Protein AF-A0A844TC35-F1 (afdb_monomer)

Foldseek 3Di:
DDPPLDQDVPRDPVLVLVVVQQVVVCVVQVHRQADSVNCVPPVRDDDDPLVPLAQWDADPNDTDGHNVVSCVVVVVPVLLPDDLAAEEFECDCSQVCRNPPVLPVSLVSNLSNLCVNQNVPFPPPVPQDPVLVVVVVVLSVCSSVLRYHYAYGHPVQCTDDRSVVVVVVSVVSNVVSSVVSVVSSCCSRVPDDDDDDD

Organism: NCBI:txid1928661

Structure (mmCIF, N/CA/C/O backbone):
data_AF-A0A844TC35-F1
#
_entry.id   AF-A0A844TC35-F1
#
loop_
_atom_site.group_PDB
_atom_site.id
_atom_site.type_symbol
_atom_site.label_atom_id
_atom_site.label_alt_id
_atom_site.label_comp_id
_atom_site.label_asym_id
_atom_site.label_entity_id
_atom_site.label_seq_id
_atom_site.pdbx_PDB_ins_code
_atom_site.Cartn_x
_atom_site.Cartn_y
_atom_site.Cartn_z
_atom_site.occupancy
_atom_site.B_iso_or_equiv
_atom_site.auth_seq_id
_atom_site.auth_comp_id
_atom_site.auth_asym_id
_atom_site.auth_atom_id
_atom_site.pdbx_PDB_model_num
ATOM 1 N N . MET A 1 1 ? -9.927 12.361 -30.456 1.00 33.50 1 MET A N 1
ATOM 2 C CA . MET A 1 1 ? -9.498 11.452 -29.373 1.00 33.50 1 MET A CA 1
ATOM 3 C C . MET A 1 1 ? -8.272 12.105 -28.763 1.00 33.50 1 MET A C 1
ATOM 5 O O . MET A 1 1 ? -7.352 12.385 -29.516 1.00 33.50 1 MET A O 1
ATOM 9 N N . TRP A 1 2 ? -8.320 12.510 -27.494 1.00 33.91 2 TRP A N 1
ATOM 10 C CA . TRP A 1 2 ? -7.195 13.202 -26.859 1.00 33.91 2 TRP A CA 1
ATOM 11 C C . TRP A 1 2 ? -6.049 12.205 -26.700 1.00 33.91 2 TRP A C 1
ATOM 13 O O . TRP A 1 2 ? -6.213 11.196 -26.015 1.00 33.91 2 TRP A O 1
ATOM 23 N N . ASP A 1 3 ? -4.929 12.453 -27.373 1.00 37.56 3 ASP A N 1
ATOM 24 C CA . ASP A 1 3 ? -3.702 11.697 -27.157 1.00 37.56 3 ASP A CA 1
ATOM 25 C C . ASP A 1 3 ? -3.060 12.186 -25.853 1.00 37.56 3 ASP A C 1
ATOM 27 O O . ASP A 1 3 ? -2.231 13.090 -25.841 1.00 37.56 3 ASP A O 1
ATOM 31 N N . LEU A 1 4 ? -3.497 11.606 -24.734 1.00 44.72 4 LEU A N 1
ATOM 32 C CA . LEU A 1 4 ? -2.903 11.829 -23.412 1.00 44.72 4 LEU A CA 1
ATOM 33 C C . LEU A 1 4 ? -1.600 11.033 -23.221 1.00 44.72 4 LEU A C 1
ATOM 35 O O . LEU A 1 4 ? -1.088 10.963 -22.104 1.00 44.72 4 LEU A O 1
ATOM 39 N N . SER A 1 5 ? -1.106 10.388 -24.281 1.00 42.41 5 SER A N 1
ATOM 40 C CA . SER A 1 5 ? 0.107 9.575 -24.280 1.00 42.41 5 SER A CA 1
ATOM 41 C C . SER A 1 5 ? 1.284 10.252 -24.989 1.00 42.41 5 SER A C 1
ATOM 43 O O . SER A 1 5 ? 2.402 9.745 -24.922 1.00 42.41 5 SER A O 1
ATOM 45 N N . ALA A 1 6 ? 1.052 11.387 -25.654 1.00 42.50 6 ALA A N 1
ATOM 46 C CA . ALA A 1 6 ? 2.110 12.227 -26.188 1.00 42.50 6 ALA A CA 1
ATOM 47 C C . ALA A 1 6 ? 2.664 13.132 -25.082 1.00 42.50 6 ALA A C 1
ATOM 49 O O . ALA A 1 6 ? 1.944 13.960 -24.520 1.00 42.50 6 ALA A O 1
ATOM 50 N N . ASP A 1 7 ? 3.958 12.988 -24.803 1.00 46.66 7 ASP A N 1
ATOM 51 C CA . ASP A 1 7 ? 4.723 13.954 -24.024 1.00 46.66 7 ASP A CA 1
ATOM 52 C C . ASP A 1 7 ? 4.628 15.317 -24.737 1.00 46.66 7 ASP A C 1
ATOM 54 O O . ASP A 1 7 ? 5.265 15.552 -25.766 1.00 46.66 7 ASP A O 1
ATOM 58 N N . ALA A 1 8 ? 3.768 16.213 -24.245 1.00 43.59 8 ALA A N 1
ATOM 59 C CA . ALA A 1 8 ? 3.706 17.573 -24.764 1.00 43.59 8 ALA A CA 1
ATOM 60 C C . ALA A 1 8 ? 5.043 18.282 -24.470 1.00 43.59 8 ALA A C 1
ATOM 62 O O . ALA A 1 8 ? 5.604 18.082 -23.387 1.00 43.59 8 ALA A O 1
ATOM 63 N N . PRO A 1 9 ? 5.555 19.144 -25.368 1.00 40.22 9 PRO A N 1
ATOM 64 C CA . PRO A 1 9 ? 6.751 19.932 -25.089 1.00 40.22 9 PRO A CA 1
ATOM 65 C C . PRO A 1 9 ? 6.573 20.722 -23.782 1.00 40.22 9 PRO A C 1
ATOM 67 O O . PRO A 1 9 ? 5.674 21.555 -23.679 1.00 40.22 9 PRO A O 1
ATOM 70 N N . GLY A 1 10 ? 7.405 20.438 -22.776 1.00 45.03 10 GLY A N 1
ATOM 71 C CA . GLY A 1 10 ? 7.323 21.061 -21.446 1.00 45.03 10 GLY A CA 1
ATOM 72 C C . GLY A 1 10 ? 6.589 20.253 -20.363 1.00 45.03 10 GLY A C 1
ATOM 73 O O . GLY A 1 10 ? 6.503 20.730 -19.234 1.00 45.03 10 GLY A O 1
ATOM 74 N N . LEU A 1 11 ? 6.107 19.039 -20.658 1.00 40.44 11 LEU A N 1
ATOM 75 C CA . LEU A 1 11 ? 5.602 18.065 -19.675 1.00 40.44 11 LEU A CA 1
ATOM 76 C C . LEU A 1 11 ? 6.575 16.862 -19.550 1.00 40.44 11 LEU A C 1
ATOM 78 O O . LEU A 1 11 ? 7.414 16.664 -20.427 1.00 40.44 11 LEU A O 1
ATOM 82 N N . PRO A 1 12 ? 6.585 16.129 -18.417 1.00 44.06 12 PRO A N 1
ATOM 83 C CA . PRO A 1 12 ? 7.792 15.466 -17.915 1.00 44.06 12 PRO A CA 1
ATOM 84 C C . PRO A 1 12 ? 8.218 14.218 -18.696 1.00 44.06 12 PRO A C 1
ATOM 86 O O . PRO A 1 12 ? 7.390 13.469 -19.199 1.00 44.06 12 PRO A O 1
ATOM 89 N N . THR A 1 13 ? 9.528 13.949 -18.638 1.00 59.84 13 THR A N 1
ATOM 90 C CA . THR A 1 13 ? 10.343 12.823 -19.153 1.00 59.84 13 THR A CA 1
ATOM 91 C C . THR A 1 13 ? 9.938 11.411 -18.689 1.00 59.84 13 THR A C 1
ATOM 93 O O . THR A 1 13 ? 10.764 10.498 -18.635 1.00 59.84 13 THR A O 1
ATOM 96 N N . ARG A 1 14 ? 8.673 11.198 -18.320 1.00 68.56 14 ARG A N 1
ATOM 97 C CA . ARG A 1 14 ? 8.184 9.984 -17.657 1.00 68.56 14 ARG A CA 1
ATOM 98 C C . ARG A 1 14 ? 8.453 8.729 -18.486 1.00 68.56 14 ARG A C 1
ATOM 100 O O . ARG A 1 14 ? 8.903 7.735 -17.928 1.00 68.56 14 ARG A O 1
ATOM 107 N N . HIS A 1 15 ? 8.262 8.799 -19.802 1.00 72.94 15 HIS A N 1
ATOM 108 C CA . HIS A 1 15 ? 8.545 7.683 -20.701 1.00 72.94 15 HIS A CA 1
ATOM 109 C C . HIS A 1 15 ? 10.032 7.301 -20.720 1.00 72.94 15 HIS A C 1
ATOM 111 O O . HIS A 1 15 ? 10.382 6.131 -20.562 1.00 72.94 15 HIS A O 1
ATOM 117 N N . ALA A 1 16 ? 10.917 8.287 -20.890 1.00 79.25 16 ALA A N 1
ATOM 118 C CA . ALA A 1 16 ? 12.360 8.055 -20.889 1.00 79.25 16 ALA A CA 1
ATOM 119 C C . ALA A 1 16 ? 12.819 7.447 -19.553 1.00 79.25 16 ALA A C 1
ATOM 121 O O . ALA A 1 16 ? 13.579 6.481 -19.542 1.00 79.25 16 ALA A O 1
ATOM 122 N N . ASN A 1 17 ? 12.280 7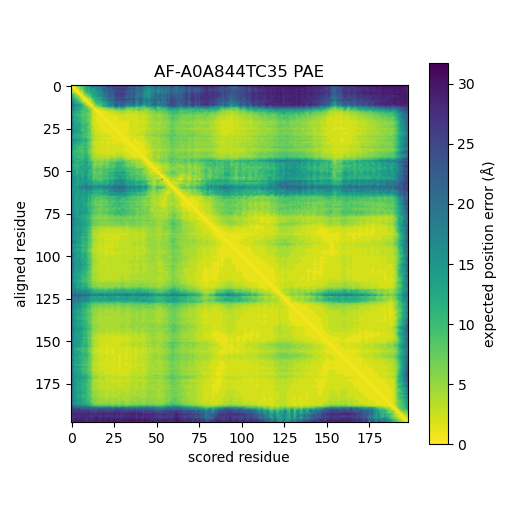.942 -18.434 1.00 81.94 17 ASN A N 1
ATOM 123 C CA . ASN A 1 17 ? 12.555 7.390 -17.108 1.00 81.94 17 ASN A CA 1
ATOM 124 C C . ASN A 1 17 ? 12.081 5.932 -16.988 1.00 81.94 17 ASN A C 1
ATOM 126 O O . ASN A 1 17 ? 12.793 5.098 -16.437 1.00 81.94 17 ASN A O 1
ATOM 130 N N . TRP A 1 18 ? 10.911 5.596 -17.537 1.00 87.75 18 TRP A N 1
ATOM 131 C CA . TRP A 1 18 ? 10.397 4.226 -17.534 1.00 87.75 18 TRP A CA 1
ATOM 132 C C . TRP A 1 18 ? 11.254 3.259 -18.360 1.00 87.75 18 TRP A C 1
ATOM 134 O O . TRP A 1 18 ? 11.508 2.142 -17.909 1.00 87.75 18 TRP A O 1
ATOM 144 N N . CYS A 1 19 ? 11.770 3.684 -19.514 1.00 89.00 19 CYS A N 1
ATOM 145 C CA . CYS A 1 19 ? 12.690 2.861 -20.306 1.00 89.00 19 CYS A CA 1
ATOM 146 C C . CYS A 1 19 ? 14.015 2.616 -19.565 1.00 89.00 19 CYS A C 1
ATOM 148 O O . CYS A 1 19 ? 14.517 1.492 -19.554 1.00 89.00 19 CYS A O 1
ATOM 150 N N . VAL A 1 20 ? 14.544 3.636 -18.877 1.00 89.94 20 VAL A N 1
ATOM 151 C CA . VAL A 1 20 ? 15.733 3.499 -18.016 1.00 89.94 20 VAL A CA 1
ATOM 152 C C . VAL A 1 20 ? 15.489 2.491 -16.887 1.00 89.94 20 VAL A C 1
ATOM 154 O O . VAL A 1 20 ? 16.332 1.630 -16.636 1.00 89.94 20 VAL A O 1
ATOM 157 N N . GLU A 1 21 ? 14.324 2.539 -16.241 1.00 91.12 21 GLU A N 1
ATOM 158 C CA . GLU A 1 21 ? 13.951 1.579 -15.196 1.00 91.12 21 GLU A CA 1
ATOM 159 C C . GLU A 1 21 ? 13.860 0.136 -15.721 1.00 91.12 21 GLU A C 1
ATOM 161 O O . GLU A 1 21 ? 14.366 -0.788 -15.081 1.00 91.12 21 GLU A O 1
ATOM 166 N N . LEU A 1 22 ? 13.268 -0.079 -16.900 1.00 93.62 22 LEU A N 1
ATOM 167 C CA . LEU A 1 22 ? 13.192 -1.406 -17.528 1.00 93.62 22 LEU A CA 1
ATOM 168 C C . LEU A 1 22 ? 14.567 -1.935 -17.955 1.00 93.62 22 LEU A C 1
ATOM 170 O O . LEU A 1 22 ? 14.842 -3.133 -17.819 1.00 93.62 22 LEU A O 1
ATOM 174 N N . ALA A 1 23 ? 15.454 -1.057 -18.426 1.00 93.69 23 ALA A N 1
ATOM 175 C CA . ALA A 1 23 ? 16.840 -1.412 -18.709 1.00 93.69 23 ALA A CA 1
ATOM 176 C C . ALA A 1 23 ? 17.576 -1.834 -17.427 1.00 93.69 23 ALA A C 1
ATOM 178 O O . ALA A 1 23 ? 18.283 -2.842 -17.430 1.00 93.69 23 ALA A O 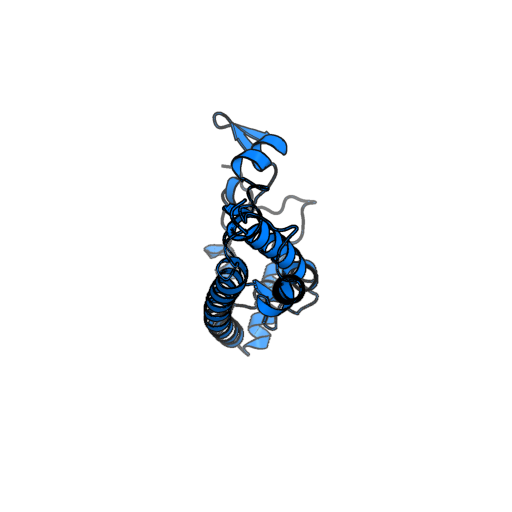1
ATOM 179 N N . ALA A 1 24 ? 17.344 -1.138 -16.309 1.00 93.75 24 ALA A N 1
ATOM 180 C CA . ALA A 1 24 ? 17.896 -1.517 -15.012 1.00 93.75 24 ALA A CA 1
ATOM 181 C C . ALA A 1 24 ? 17.372 -2.885 -14.536 1.00 93.75 24 ALA A C 1
ATOM 183 O O . ALA A 1 24 ? 18.155 -3.698 -14.048 1.00 93.75 24 ALA A O 1
ATOM 184 N N . GLN A 1 25 ? 16.083 -3.188 -14.738 1.00 94.81 25 GLN A N 1
ATOM 185 C CA . GLN A 1 25 ? 15.544 -4.529 -14.467 1.00 94.81 25 GLN A CA 1
ATOM 186 C C . GLN A 1 25 ? 16.157 -5.598 -15.378 1.00 94.81 25 GLN A C 1
ATOM 188 O O . GLN A 1 25 ? 16.402 -6.721 -14.942 1.00 94.81 25 GLN A O 1
ATOM 193 N N . SER A 1 26 ? 16.435 -5.266 -16.638 1.00 96.19 26 SER A N 1
ATOM 194 C CA . SER A 1 26 ? 17.088 -6.191 -17.569 1.00 96.19 26 SER A CA 1
ATOM 195 C C . SER A 1 26 ? 18.524 -6.508 -17.148 1.00 96.19 26 SER A C 1
ATOM 197 O O . SER A 1 26 ? 18.919 -7.673 -17.133 1.00 96.19 26 SER A O 1
ATOM 199 N N . ALA A 1 27 ? 19.275 -5.492 -16.716 1.00 95.19 27 ALA A N 1
ATOM 200 C CA . ALA A 1 27 ? 20.603 -5.677 -16.139 1.00 95.19 27 ALA A CA 1
ATOM 201 C C . ALA A 1 27 ? 20.553 -6.557 -14.879 1.00 95.19 27 ALA A C 1
ATOM 203 O O . ALA A 1 27 ? 21.321 -7.506 -14.765 1.00 95.19 27 ALA A O 1
ATOM 204 N N . ASP A 1 28 ? 19.589 -6.322 -13.982 1.00 94.25 28 ASP A N 1
ATOM 205 C CA . ASP A 1 28 ? 19.412 -7.139 -12.776 1.00 94.25 28 ASP A CA 1
ATOM 206 C C . ASP A 1 28 ? 19.064 -8.601 -13.066 1.00 94.25 28 ASP A C 1
ATOM 208 O O . ASP A 1 28 ? 19.217 -9.438 -12.181 1.00 94.25 28 ASP A O 1
ATOM 212 N N . ASN A 1 29 ? 18.551 -8.921 -14.254 1.00 96.25 29 ASN A N 1
ATOM 213 C CA . ASN A 1 29 ? 18.173 -10.278 -14.647 1.00 96.25 29 ASN A CA 1
ATOM 214 C C . ASN A 1 29 ? 19.150 -10.898 -15.661 1.00 96.25 29 ASN A C 1
ATOM 216 O O . ASN A 1 29 ? 18.883 -12.001 -16.135 1.00 96.25 29 ASN A O 1
ATOM 220 N N . ASP A 1 30 ? 20.251 -10.214 -15.994 1.00 96.62 30 ASP A N 1
ATOM 221 C CA . ASP A 1 30 ? 21.254 -10.647 -16.978 1.00 96.62 30 ASP A CA 1
ATOM 222 C C . ASP A 1 30 ? 20.660 -10.953 -18.375 1.00 96.62 30 ASP A C 1
ATOM 224 O O . ASP A 1 30 ? 21.225 -11.710 -19.166 1.00 96.62 30 ASP A O 1
ATOM 228 N N . ARG A 1 31 ? 19.489 -10.378 -18.687 1.00 96.69 31 ARG A N 1
ATOM 229 C CA . ARG A 1 31 ? 18.772 -10.543 -19.962 1.00 96.69 31 ARG A CA 1
ATOM 230 C C . ARG A 1 31 ? 17.741 -9.441 -20.163 1.00 96.69 31 ARG A C 1
ATOM 232 O O . ARG A 1 31 ? 17.210 -8.900 -19.199 1.00 96.69 31 ARG A O 1
ATOM 239 N N . VAL A 1 32 ? 17.370 -9.178 -21.415 1.00 97.19 32 VAL A N 1
ATOM 240 C CA . VAL A 1 32 ? 16.253 -8.272 -21.725 1.00 97.19 32 VAL A CA 1
ATOM 241 C C . VAL A 1 32 ? 14.952 -8.856 -21.169 1.00 97.19 32 VAL A C 1
ATOM 243 O O . VAL A 1 32 ? 14.574 -9.979 -21.511 1.00 97.19 32 VAL A O 1
ATOM 246 N N . VAL A 1 33 ? 14.284 -8.105 -20.289 1.00 96.19 33 VAL A N 1
ATOM 247 C CA . VAL A 1 33 ? 13.019 -8.531 -19.671 1.00 96.19 33 VAL A CA 1
ATOM 248 C C . VAL A 1 33 ? 11.817 -8.041 -20.475 1.00 96.19 33 VAL A C 1
ATOM 250 O O . VAL A 1 33 ? 10.978 -8.851 -20.856 1.00 96.19 33 VAL A O 1
ATOM 253 N N . ILE A 1 34 ? 11.754 -6.737 -20.760 1.00 95.56 34 ILE A N 1
ATOM 254 C CA . ILE A 1 34 ? 10.774 -6.126 -21.666 1.00 95.56 34 ILE A CA 1
ATOM 255 C C . ILE A 1 34 ? 11.558 -5.236 -22.638 1.00 95.56 34 ILE A C 1
ATOM 257 O O . ILE A 1 34 ? 12.155 -4.255 -22.190 1.00 95.56 34 ILE A O 1
ATOM 261 N N . PRO A 1 35 ? 11.602 -5.574 -23.938 1.00 94.69 35 PRO A N 1
ATOM 262 C CA . PRO A 1 35 ? 12.182 -4.705 -24.957 1.00 94.69 35 PRO A CA 1
ATOM 263 C C . PRO A 1 35 ? 11.463 -3.351 -25.032 1.00 94.69 35 PRO A C 1
ATOM 265 O O . PRO A 1 35 ? 10.255 -3.272 -24.811 1.00 94.69 35 PRO A O 1
ATOM 268 N N . GLU A 1 36 ? 12.187 -2.284 -25.371 1.00 91.50 36 GLU A N 1
ATOM 269 C CA . GLU A 1 36 ? 11.615 -0.932 -25.439 1.00 91.50 36 GLU A CA 1
ATOM 270 C C . GLU A 1 36 ? 10.489 -0.820 -26.478 1.00 91.50 36 GLU A C 1
ATOM 272 O O . GLU A 1 36 ? 9.449 -0.229 -26.196 1.00 91.50 36 GLU A O 1
ATOM 277 N N . ASP A 1 37 ? 10.649 -1.430 -27.653 1.00 92.38 37 ASP A N 1
ATOM 278 C CA . ASP A 1 37 ? 9.629 -1.432 -28.705 1.00 92.38 37 ASP A CA 1
ATOM 279 C C . ASP A 1 37 ? 8.339 -2.135 -28.250 1.00 92.38 37 ASP A C 1
ATOM 281 O O . ASP A 1 37 ? 7.233 -1.665 -28.527 1.00 92.38 37 ASP A O 1
ATOM 285 N N . VAL A 1 38 ? 8.473 -3.226 -27.489 1.00 93.38 38 VAL A N 1
ATOM 286 C CA . VAL A 1 38 ? 7.347 -3.937 -26.868 1.00 93.38 38 VAL A CA 1
ATOM 287 C C . VAL A 1 38 ? 6.682 -3.063 -25.808 1.00 93.38 38 VAL A C 1
ATOM 289 O O . VAL A 1 38 ? 5.457 -2.955 -25.787 1.00 93.38 38 VAL A O 1
ATOM 292 N N . TYR A 1 39 ? 7.465 -2.398 -24.956 1.00 90.62 39 TYR A N 1
ATOM 293 C CA . TYR A 1 39 ? 6.934 -1.480 -23.951 1.00 90.62 39 TYR A CA 1
ATOM 294 C C . TYR A 1 39 ? 6.100 -0.358 -24.587 1.00 90.62 39 TYR A C 1
ATOM 296 O O . TYR A 1 39 ? 4.950 -0.130 -24.206 1.00 90.62 39 TYR A O 1
ATOM 304 N N . GLN A 1 40 ? 6.654 0.294 -25.608 1.00 87.19 40 GLN A N 1
ATOM 305 C CA . GLN A 1 40 ? 5.998 1.389 -26.318 1.00 87.19 40 GLN A CA 1
ATOM 306 C C . GLN A 1 40 ? 4.706 0.957 -27.010 1.00 87.19 40 GLN A C 1
ATOM 308 O O . GLN A 1 40 ? 3.731 1.708 -27.004 1.00 87.19 40 GLN A O 1
ATOM 313 N N . ARG A 1 41 ? 4.695 -0.236 -27.611 1.00 88.50 41 ARG A N 1
ATOM 314 C CA . ARG A 1 41 ? 3.538 -0.748 -28.346 1.00 88.50 41 ARG A CA 1
ATOM 315 C C . ARG A 1 41 ? 2.426 -1.241 -27.420 1.00 88.50 41 ARG A C 1
ATOM 317 O O . ARG A 1 41 ? 1.263 -0.947 -27.679 1.00 88.50 41 ARG A O 1
ATOM 324 N N . ASP A 1 42 ? 2.780 -1.976 -26.365 1.00 89.00 42 ASP A N 1
ATOM 325 C CA . ASP A 1 42 ? 1.813 -2.800 -25.625 1.00 89.00 42 ASP A CA 1
ATOM 326 C C . ASP A 1 42 ? 1.452 -2.231 -24.240 1.00 89.00 42 ASP A C 1
ATOM 328 O O . ASP A 1 42 ? 0.380 -2.526 -23.715 1.00 89.00 42 ASP A O 1
ATOM 332 N N . TYR A 1 43 ? 2.312 -1.399 -23.639 1.00 84.31 43 TYR A N 1
ATOM 333 C CA . TYR A 1 43 ? 2.117 -0.878 -22.275 1.00 84.31 43 TYR A CA 1
ATOM 334 C C . TYR A 1 43 ? 1.741 0.604 -22.240 1.00 84.31 43 TYR A C 1
ATOM 336 O O . TYR A 1 43 ? 1.252 1.105 -21.223 1.00 84.31 43 TYR A O 1
ATOM 344 N N . ARG A 1 44 ? 1.922 1.319 -23.354 1.00 80.12 44 ARG A N 1
ATOM 345 C CA . ARG A 1 44 ? 1.459 2.696 -23.499 1.00 80.12 44 ARG A CA 1
ATOM 346 C C . ARG A 1 44 ? -0.041 2.697 -23.767 1.00 80.12 44 ARG A C 1
ATOM 348 O O . ARG A 1 44 ? -0.496 2.527 -24.893 1.00 80.12 44 ARG A O 1
ATOM 355 N N . VAL A 1 45 ? -0.816 2.923 -22.713 1.00 74.69 45 VAL A N 1
ATOM 356 C CA . VAL A 1 45 ? -2.277 2.983 -22.801 1.00 74.69 45 VAL A CA 1
ATOM 357 C C . VAL A 1 45 ? -2.825 4.253 -22.169 1.00 74.69 45 VAL A C 1
ATOM 359 O O . VAL A 1 45 ? -2.268 4.803 -21.216 1.00 74.69 45 VAL A O 1
ATOM 362 N N . ASN A 1 46 ? -3.965 4.709 -22.684 1.00 77.00 46 ASN A N 1
ATOM 363 C CA . ASN A 1 46 ? -4.745 5.745 -22.024 1.00 77.00 46 ASN A CA 1
ATOM 364 C C . ASN A 1 46 ? -5.275 5.187 -20.698 1.00 77.00 46 ASN A C 1
ATOM 366 O O . ASN A 1 46 ? -6.066 4.245 -20.688 1.00 77.00 46 ASN A O 1
ATOM 370 N N . THR A 1 47 ? -4.851 5.759 -19.573 1.00 71.44 47 THR A N 1
ATOM 371 C CA . THR A 1 47 ? -5.411 5.396 -18.267 1.00 71.44 47 THR A CA 1
ATOM 372 C C . THR A 1 47 ? -6.772 6.074 -18.092 1.00 71.44 47 THR A C 1
ATOM 374 O O . THR A 1 47 ? -6.867 7.282 -18.331 1.00 71.44 47 THR A O 1
ATOM 377 N N . PRO A 1 48 ? -7.809 5.352 -17.640 1.00 75.38 48 PRO A N 1
ATOM 378 C CA . PRO A 1 48 ? -9.082 5.957 -17.266 1.00 75.38 48 PRO A CA 1
ATOM 379 C C . PRO A 1 48 ? -8.908 7.092 -16.249 1.00 75.38 48 PRO A C 1
ATOM 381 O O . PRO A 1 48 ? -8.153 6.955 -15.286 1.00 75.38 48 PRO A O 1
ATOM 384 N N . LEU A 1 49 ? -9.633 8.196 -16.458 1.00 71.62 49 LEU A N 1
ATOM 385 C CA . LEU A 1 49 ? -9.537 9.425 -15.659 1.00 71.62 49 LEU A CA 1
ATOM 386 C C . LEU A 1 49 ? -9.704 9.157 -14.155 1.00 71.62 49 LEU A C 1
ATOM 388 O O . LEU A 1 49 ? -8.878 9.571 -13.347 1.00 71.62 49 LEU A O 1
ATOM 392 N N . LEU A 1 50 ? -10.735 8.380 -13.813 1.00 72.00 50 LEU A N 1
ATOM 393 C CA . LEU A 1 50 ? -11.138 8.105 -12.434 1.00 72.00 50 LEU A CA 1
ATOM 394 C C . LEU A 1 50 ? -10.227 7.098 -11.713 1.00 72.00 50 LEU A C 1
ATOM 396 O O . LEU A 1 50 ? -10.325 6.950 -10.503 1.00 72.00 50 LEU A O 1
ATOM 400 N N . LEU A 1 51 ? -9.308 6.425 -12.417 1.00 72.44 51 LEU A N 1
ATOM 401 C CA . LEU A 1 51 ? -8.347 5.508 -11.787 1.00 72.44 51 LEU A CA 1
ATOM 402 C C . LEU A 1 51 ? -7.088 6.210 -11.266 1.00 72.44 51 LEU A C 1
ATOM 404 O O . LEU A 1 51 ? -6.254 5.568 -10.635 1.00 72.44 51 LEU A O 1
ATOM 408 N N . ARG A 1 52 ? -6.911 7.505 -11.554 1.00 69.31 52 ARG A N 1
ATOM 409 C CA . ARG A 1 52 ? -5.690 8.235 -11.186 1.00 69.31 52 ARG A CA 1
ATOM 410 C C . ARG A 1 52 ? -5.785 8.973 -9.848 1.00 69.31 52 ARG A C 1
ATOM 412 O O . ARG A 1 52 ? -4.757 9.422 -9.360 1.00 69.31 52 ARG A O 1
ATOM 419 N N . GLY A 1 53 ? -6.985 9.119 -9.278 1.00 69.00 53 GLY A N 1
ATOM 420 C CA . GLY A 1 53 ? -7.196 9.957 -8.087 1.00 69.00 53 GLY A CA 1
ATOM 421 C C . GLY A 1 53 ? -6.907 11.446 -8.328 1.00 69.00 53 GLY A C 1
ATOM 422 O O . GLY A 1 53 ? -6.637 12.192 -7.393 1.00 69.00 53 GLY A O 1
ATOM 423 N N . GLU A 1 54 ? -6.909 11.867 -9.593 1.00 78.25 54 GLU A N 1
ATOM 424 C CA . GLU A 1 54 ? -6.655 13.245 -10.015 1.00 78.25 54 GLU A CA 1
ATOM 425 C C . GLU A 1 54 ? -7.919 14.088 -9.825 1.00 78.25 54 GLU A C 1
ATOM 427 O O . GLU A 1 54 ? -9.022 13.550 -9.918 1.00 78.25 54 GLU A O 1
ATOM 432 N N . PRO A 1 55 ? -7.818 15.421 -9.675 1.00 78.12 55 PRO A N 1
ATOM 433 C CA . PRO A 1 55 ? -8.984 16.283 -9.467 1.00 78.12 55 PRO A CA 1
ATOM 434 C C . PRO A 1 55 ? -9.890 16.396 -10.709 1.00 78.12 55 PRO A C 1
ATOM 436 O O . PRO A 1 55 ? -10.787 17.235 -10.740 1.00 78.12 55 PRO A O 1
ATOM 439 N N . GLN A 1 56 ? -9.633 15.603 -11.752 1.00 80.12 56 GLN A N 1
ATOM 440 C CA . GLN A 1 56 ? -10.367 15.589 -13.008 1.00 80.12 56 GLN A CA 1
ATOM 441 C C . GLN A 1 56 ? -11.553 14.626 -12.896 1.00 80.12 56 GLN A C 1
ATOM 443 O O . GLN A 1 56 ? -11.386 13.428 -12.689 1.00 80.12 56 GLN A O 1
ATOM 448 N N . TYR A 1 57 ? -12.747 15.162 -13.100 1.00 72.31 57 TYR A N 1
ATOM 449 C CA . TYR A 1 57 ? -14.029 14.489 -12.940 1.00 72.31 57 TYR A CA 1
ATOM 450 C C . TYR A 1 57 ? -14.840 14.576 -14.239 1.00 72.31 57 TYR A C 1
ATOM 452 O O . TYR A 1 57 ? -14.696 15.537 -14.994 1.00 72.31 57 TYR A O 1
ATOM 460 N N . LEU A 1 58 ? -15.713 13.607 -14.523 1.00 74.94 58 LEU A N 1
ATOM 461 C CA . LEU A 1 58 ? -16.580 13.631 -15.710 1.00 74.94 58 LEU A CA 1
ATOM 462 C C . LEU A 1 58 ? -18.005 14.063 -15.350 1.00 74.94 58 LEU A C 1
ATOM 464 O O . LEU A 1 58 ? -18.783 13.281 -14.815 1.00 74.94 58 LEU A O 1
ATOM 468 N N . ARG A 1 59 ? -18.398 15.278 -15.747 1.00 76.25 59 ARG A N 1
ATOM 469 C CA . ARG A 1 59 ? -19.784 15.760 -15.644 1.00 76.25 59 ARG A CA 1
ATOM 470 C C . ARG A 1 59 ? -20.396 15.895 -17.030 1.00 76.25 59 ARG A C 1
ATOM 472 O O . ARG A 1 59 ? -19.911 16.664 -17.853 1.00 76.25 59 ARG A O 1
ATOM 479 N N . SER A 1 60 ? -21.477 15.162 -17.296 1.00 77.62 60 SER A N 1
ATOM 480 C CA . SER A 1 60 ? -22.243 15.273 -18.550 1.00 77.62 60 SER A CA 1
ATOM 481 C C . SER A 1 60 ? -21.369 15.223 -19.816 1.00 77.62 60 SER A C 1
ATOM 483 O O . SER A 1 60 ? -21.574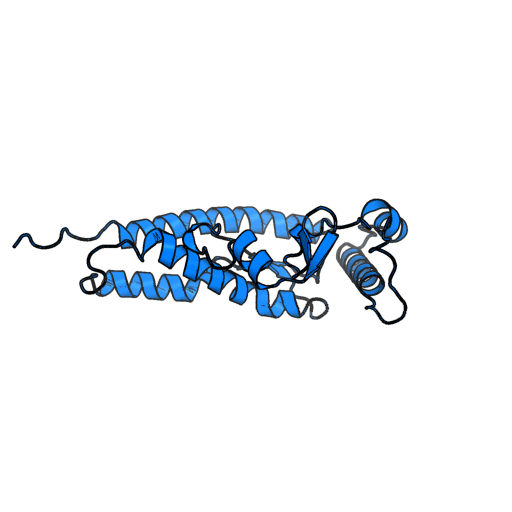 15.997 -20.747 1.00 77.62 60 SER A O 1
ATOM 485 N N . ARG A 1 61 ? -20.396 14.296 -19.849 1.00 75.81 61 ARG A N 1
ATOM 486 C CA . ARG A 1 61 ? -19.396 14.096 -20.926 1.00 75.81 61 ARG A CA 1
ATOM 487 C C . ARG A 1 61 ? -18.312 15.175 -21.056 1.00 75.81 61 ARG A C 1
ATOM 489 O O . ARG A 1 61 ? -17.495 15.082 -21.969 1.00 75.81 61 ARG A O 1
ATOM 496 N N . SER A 1 62 ? -18.254 16.129 -20.136 1.00 76.56 62 SER A N 1
ATOM 497 C CA . SER A 1 62 ? -17.181 17.118 -20.047 1.00 76.56 62 SER A CA 1
ATOM 498 C C . SER A 1 62 ? -16.290 16.824 -18.847 1.00 76.56 62 SER A C 1
ATOM 500 O O . SER A 1 62 ? -16.783 16.550 -17.753 1.00 76.56 62 SER A O 1
ATOM 502 N N . ALA A 1 63 ? -14.974 16.889 -19.048 1.00 76.81 63 ALA A N 1
ATOM 503 C CA . ALA A 1 63 ? -14.030 16.857 -17.941 1.00 76.81 63 ALA A CA 1
ATOM 504 C C . ALA A 1 63 ? -14.075 18.204 -17.204 1.00 76.81 63 ALA A C 1
ATOM 506 O O . ALA A 1 63 ? -13.936 19.259 -17.823 1.00 76.81 63 ALA A O 1
ATOM 507 N N . VAL A 1 64 ? -14.283 18.162 -15.894 1.00 80.94 64 VAL A N 1
ATOM 508 C CA . VAL A 1 64 ? -14.254 19.313 -14.987 1.00 80.94 64 VAL A CA 1
ATOM 509 C C . VAL A 1 64 ? -13.210 19.063 -13.903 1.00 80.94 64 VAL A C 1
ATOM 511 O O . VAL A 1 64 ? -12.894 17.915 -13.606 1.00 80.94 64 VAL A O 1
ATOM 514 N N . VAL A 1 65 ? -12.651 20.124 -13.324 1.00 83.44 65 VAL A N 1
ATOM 515 C CA . VAL A 1 65 ? -11.687 20.011 -12.221 1.00 83.44 65 VAL A CA 1
ATOM 516 C C . VAL A 1 65 ? -12.403 20.364 -10.923 1.00 83.44 65 VAL A C 1
ATOM 518 O O . VAL A 1 65 ? -12.853 21.496 -10.766 1.00 83.44 65 VAL A O 1
ATOM 521 N N . SER A 1 66 ? -12.535 19.402 -10.012 1.00 84.62 66 SER A N 1
ATOM 522 C CA . SER A 1 66 ? -13.191 19.595 -8.717 1.00 84.62 66 SER A CA 1
ATOM 523 C C . SER A 1 66 ? -12.609 18.644 -7.676 1.00 84.62 66 SER A C 1
ATOM 525 O O . SER A 1 66 ? -12.889 17.449 -7.680 1.00 84.62 66 SER A O 1
ATOM 527 N N . VAL A 1 67 ? -11.796 19.183 -6.764 1.00 83.88 67 VAL A N 1
ATOM 528 C CA . VAL A 1 67 ? -11.200 18.400 -5.667 1.00 83.88 67 VAL A CA 1
ATOM 529 C C . VAL A 1 67 ? -12.282 17.869 -4.728 1.00 83.88 67 VAL A C 1
ATOM 531 O O . VAL A 1 67 ? -12.205 16.718 -4.318 1.00 83.88 67 VAL A O 1
ATOM 534 N N . ALA A 1 68 ? -13.293 18.684 -4.415 1.00 86.12 68 ALA A N 1
ATOM 535 C CA . ALA A 1 68 ? -14.390 18.295 -3.531 1.00 86.12 68 ALA A CA 1
ATOM 536 C C . ALA A 1 68 ? -15.169 17.097 -4.090 1.00 86.12 68 ALA A C 1
ATOM 538 O O . ALA A 1 68 ? -15.313 16.096 -3.402 1.00 86.12 68 ALA A O 1
ATOM 539 N N . GLU A 1 69 ? -15.583 17.151 -5.360 1.00 84.56 69 GLU A N 1
ATOM 540 C CA . GLU A 1 69 ? -16.354 16.055 -5.967 1.00 84.56 69 GLU A CA 1
ATOM 541 C C . GLU A 1 69 ? -15.545 14.763 -6.070 1.00 84.56 69 GLU A C 1
ATOM 543 O O . GLU A 1 69 ? -16.067 13.694 -5.779 1.00 84.56 69 GLU A O 1
ATOM 548 N N . VAL A 1 70 ? -14.263 14.856 -6.431 1.00 83.12 70 VAL A N 1
ATOM 549 C CA . VAL A 1 70 ? -13.379 13.683 -6.472 1.00 83.12 70 VAL A CA 1
ATOM 550 C C . VAL A 1 70 ? -13.156 13.111 -5.071 1.00 83.12 70 VAL A C 1
ATOM 552 O O . VAL A 1 70 ? -13.140 11.899 -4.901 1.00 83.12 70 VAL A O 1
ATOM 555 N N . THR A 1 71 ? -13.012 13.965 -4.057 1.00 84.88 71 THR A N 1
ATOM 556 C CA . THR A 1 71 ? -12.828 13.527 -2.664 1.00 84.88 71 THR A CA 1
ATOM 557 C C . THR A 1 71 ? -14.058 12.785 -2.146 1.00 84.88 71 THR A C 1
ATOM 559 O O . THR A 1 71 ? -13.910 11.736 -1.518 1.00 84.88 71 THR A O 1
ATOM 562 N N . ASP A 1 72 ? -15.250 13.307 -2.442 1.00 84.81 72 ASP A N 1
ATOM 563 C CA . ASP A 1 72 ? -16.518 12.690 -2.055 1.00 84.81 72 ASP A CA 1
ATOM 564 C C . ASP A 1 72 ? -16.761 11.380 -2.822 1.00 84.81 72 ASP A C 1
ATOM 566 O O . ASP A 1 72 ? -17.112 10.372 -2.213 1.00 84.81 72 ASP A O 1
ATOM 570 N N . GLU A 1 73 ? -16.534 11.354 -4.143 1.00 82.75 73 GLU A N 1
ATOM 571 C CA . GLU A 1 73 ? -16.758 10.162 -4.976 1.00 82.75 73 GLU A CA 1
ATOM 572 C C . GLU A 1 73 ? -15.790 9.020 -4.648 1.00 82.75 73 GLU A C 1
ATOM 574 O O . GLU A 1 73 ? -16.199 7.860 -4.599 1.00 82.75 73 GLU A O 1
ATOM 579 N N . LEU A 1 74 ? -14.514 9.330 -4.409 1.00 82.06 74 LEU A N 1
ATOM 580 C CA . LEU A 1 74 ? -13.514 8.320 -4.055 1.00 82.06 74 LEU A CA 1
ATOM 581 C C . LEU A 1 74 ? -13.648 7.835 -2.608 1.00 82.06 74 LEU A C 1
ATOM 583 O O . LEU A 1 74 ? -12.969 6.882 -2.231 1.00 82.06 74 LEU A O 1
ATOM 587 N N . GLY A 1 75 ? -14.486 8.490 -1.796 1.00 85.31 75 GLY A N 1
ATOM 588 C CA . GLY A 1 75 ? -14.612 8.180 -0.379 1.00 85.31 75 GLY A CA 1
ATOM 589 C C . GLY A 1 75 ? -13.286 8.345 0.359 1.00 85.31 75 GLY A C 1
ATOM 590 O O . GLY A 1 75 ? -12.997 7.563 1.256 1.00 85.31 75 GLY A O 1
ATOM 591 N N . THR A 1 76 ? -12.471 9.346 -0.002 1.00 84.31 76 THR A N 1
ATOM 592 C CA . THR A 1 76 ? -11.078 9.517 0.467 1.00 84.31 76 THR A CA 1
ATOM 593 C C . THR A 1 76 ? -10.921 9.450 1.992 1.00 84.31 76 THR A C 1
ATOM 595 O O . THR A 1 76 ? -9.868 9.054 2.490 1.00 84.31 76 THR A O 1
ATOM 598 N N . PHE A 1 77 ? -11.960 9.831 2.742 1.00 88.06 77 PHE A N 1
ATOM 599 C CA . PHE A 1 77 ? -11.972 9.839 4.208 1.00 88.06 77 PHE A CA 1
ATOM 600 C C . PHE A 1 77 ? -12.854 8.752 4.843 1.00 88.06 77 PHE A C 1
ATOM 602 O O . PHE A 1 77 ? -12.957 8.698 6.066 1.00 88.06 77 PHE A O 1
ATOM 609 N N . ASP A 1 78 ? -13.473 7.871 4.056 1.00 91.00 78 ASP A N 1
ATOM 610 C CA . ASP A 1 78 ? -14.246 6.731 4.563 1.00 91.00 78 ASP A CA 1
ATOM 611 C C . ASP A 1 78 ? -13.313 5.581 4.977 1.00 91.00 78 ASP A C 1
ATOM 613 O O . ASP A 1 78 ? -13.271 4.503 4.383 1.00 91.00 78 ASP A O 1
ATOM 617 N N . PHE A 1 79 ? -12.475 5.823 5.986 1.00 93.25 79 PHE A N 1
ATOM 618 C CA . PHE A 1 79 ? -11.412 4.895 6.382 1.00 93.25 79 PHE A CA 1
ATOM 619 C C . PHE A 1 79 ? -11.934 3.519 6.816 1.00 93.25 79 PHE A C 1
ATOM 621 O O . PHE A 1 79 ? -11.246 2.513 6.633 1.00 93.25 79 PHE A O 1
ATOM 628 N N . GLY A 1 80 ? -13.162 3.447 7.336 1.00 90.75 80 GLY A N 1
ATOM 629 C CA . GLY A 1 80 ? -13.793 2.186 7.722 1.00 90.75 80 GLY A CA 1
ATOM 630 C C . GLY A 1 80 ? -14.064 1.243 6.543 1.00 90.75 80 GLY A C 1
ATOM 631 O O . GLY A 1 80 ? -14.009 0.024 6.731 1.00 90.75 80 GLY A O 1
ATOM 632 N N . SER A 1 81 ? -14.313 1.775 5.338 1.00 89.69 81 SER A N 1
ATOM 633 C CA . SER A 1 81 ? -14.546 0.975 4.125 1.00 89.69 81 SER A CA 1
ATOM 634 C C . SER A 1 81 ? -13.274 0.661 3.332 1.00 89.69 81 SER A C 1
ATOM 636 O O . SER A 1 81 ? -13.274 -0.275 2.526 1.00 89.69 81 SER A O 1
ATOM 638 N N . HIS A 1 82 ? -12.172 1.375 3.587 1.00 89.62 82 HIS A N 1
ATOM 639 C CA . HIS A 1 82 ? -10.884 1.074 2.965 1.00 89.62 82 HIS A CA 1
ATOM 640 C C . HIS A 1 82 ? -10.413 -0.339 3.341 1.00 89.62 82 HIS A C 1
ATOM 642 O O . HIS A 1 82 ? -10.548 -0.745 4.493 1.00 89.62 82 HIS A O 1
ATOM 648 N N . PRO A 1 83 ? -9.826 -1.113 2.416 1.00 91.75 83 PRO A N 1
ATOM 649 C CA . PRO A 1 83 ? -9.270 -2.412 2.757 1.00 91.75 83 PRO A CA 1
ATOM 650 C C . PRO A 1 83 ? -7.972 -2.260 3.557 1.00 91.75 83 PRO A C 1
ATOM 652 O O . PRO A 1 83 ? -7.115 -1.431 3.236 1.00 91.75 83 PRO A O 1
ATOM 655 N N . LEU A 1 84 ? -7.772 -3.139 4.544 1.00 94.94 84 LEU A N 1
ATOM 656 C CA . LEU A 1 84 ? -6.452 -3.327 5.142 1.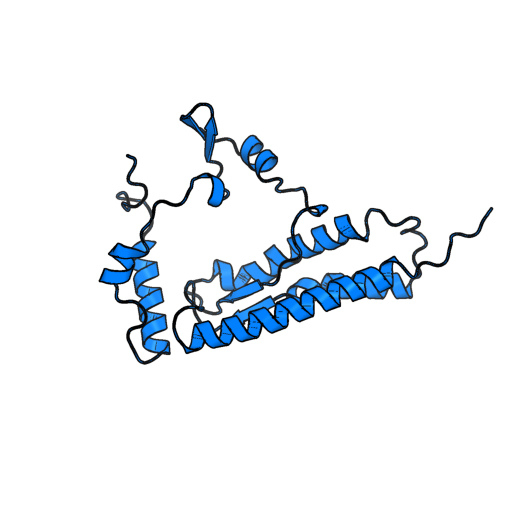00 94.94 84 LEU A CA 1
ATOM 657 C C . LEU A 1 84 ? -5.464 -3.729 4.038 1.00 94.94 84 LEU A C 1
ATOM 659 O O . LEU A 1 84 ? -5.693 -4.708 3.327 1.00 94.94 84 LEU A O 1
ATOM 663 N N . THR A 1 85 ? -4.379 -2.974 3.892 1.00 96.50 85 THR A N 1
ATOM 664 C CA . THR A 1 85 ? -3.507 -3.058 2.718 1.00 96.50 85 THR A CA 1
ATOM 665 C C . THR A 1 85 ? -2.071 -3.390 3.108 1.00 96.50 85 THR A C 1
ATOM 667 O O . THR A 1 85 ? -1.436 -2.678 3.885 1.00 96.50 85 THR A O 1
ATOM 670 N N . GLY A 1 86 ? -1.540 -4.474 2.541 1.00 97.56 86 GLY A N 1
ATOM 671 C CA . GLY A 1 86 ? -0.113 -4.785 2.568 1.00 97.56 86 GLY A CA 1
ATOM 672 C C . GLY A 1 86 ? 0.640 -4.067 1.447 1.00 97.56 86 GLY A C 1
ATOM 673 O O . GLY A 1 86 ? 0.141 -3.950 0.330 1.00 97.56 86 GLY A O 1
ATOM 674 N N . VAL A 1 87 ? 1.863 -3.624 1.730 1.00 97.50 87 VAL A N 1
ATOM 675 C CA . VAL A 1 87 ? 2.698 -2.843 0.812 1.00 97.50 87 VAL A CA 1
ATOM 676 C C . VAL A 1 87 ? 3.947 -3.616 0.433 1.00 97.50 87 VAL A C 1
ATOM 678 O O . VAL A 1 87 ? 4.645 -4.159 1.291 1.00 97.50 87 VAL A O 1
ATOM 681 N N . ILE A 1 88 ? 4.276 -3.607 -0.856 1.00 98.44 88 ILE A N 1
ATOM 682 C CA . ILE A 1 88 ? 5.591 -4.005 -1.356 1.00 98.44 88 ILE A CA 1
ATOM 683 C C . ILE A 1 88 ? 6.202 -2.775 -2.020 1.00 98.44 88 ILE A C 1
ATOM 685 O O . ILE A 1 88 ? 5.702 -2.329 -3.048 1.00 98.44 88 ILE A O 1
ATOM 689 N N . ALA A 1 89 ? 7.248 -2.219 -1.414 1.00 97.75 89 ALA A N 1
ATOM 690 C CA . ALA A 1 89 ? 7.880 -0.983 -1.864 1.00 97.75 89 ALA A CA 1
ATOM 691 C C . ALA A 1 89 ? 9.219 -1.244 -2.587 1.00 97.75 89 ALA A C 1
ATOM 693 O O . ALA A 1 89 ? 9.926 -2.206 -2.251 1.00 97.75 89 ALA A O 1
ATOM 694 N N . PRO A 1 90 ? 9.600 -0.384 -3.549 1.00 97.56 90 PRO A N 1
ATOM 695 C CA . PRO A 1 90 ? 10.934 -0.396 -4.140 1.00 97.56 90 PRO A CA 1
ATOM 696 C C . PRO A 1 90 ? 11.999 0.057 -3.134 1.00 97.56 90 PRO A C 1
ATOM 698 O O . PRO A 1 90 ? 11.696 0.595 -2.070 1.00 97.56 90 PRO A O 1
ATOM 701 N N . THR A 1 91 ? 13.272 -0.121 -3.491 1.00 97.00 91 THR A N 1
ATOM 702 C CA . THR A 1 91 ? 14.408 0.356 -2.679 1.00 97.00 91 THR A CA 1
ATOM 703 C C . THR A 1 91 ? 15.323 1.336 -3.406 1.00 97.00 91 THR A C 1
ATOM 705 O O . THR A 1 91 ? 16.173 1.955 -2.764 1.00 97.00 91 THR A O 1
ATOM 708 N N . ARG A 1 92 ? 15.207 1.479 -4.733 1.00 95.06 92 ARG A N 1
ATOM 709 C CA . ARG A 1 92 ? 16.122 2.328 -5.504 1.00 95.06 92 ARG A CA 1
ATOM 710 C C . ARG A 1 92 ? 15.754 3.812 -5.405 1.00 95.06 92 ARG A C 1
ATOM 712 O O . ARG A 1 92 ? 14.575 4.151 -5.488 1.00 95.06 92 ARG A O 1
ATOM 719 N N . PRO A 1 93 ? 16.754 4.714 -5.357 1.00 93.88 93 PRO A N 1
ATOM 720 C CA . PRO A 1 93 ? 16.526 6.162 -5.372 1.00 93.88 93 PRO A CA 1
ATOM 721 C C . PRO A 1 93 ? 15.812 6.682 -6.623 1.00 93.88 93 PRO A C 1
ATOM 723 O O . PRO A 1 93 ? 15.212 7.751 -6.587 1.00 93.88 93 PRO A O 1
ATOM 726 N N . SER A 1 94 ? 15.872 5.948 -7.733 1.00 89.50 94 SER A N 1
ATOM 727 C CA . SER A 1 94 ? 15.165 6.311 -8.959 1.00 89.50 94 SER A CA 1
ATOM 728 C C . SER A 1 94 ? 13.641 6.271 -8.808 1.00 89.50 94 SER A C 1
ATOM 730 O O . SER A 1 94 ? 12.938 6.935 -9.565 1.00 89.50 94 SER A O 1
ATOM 732 N N . ASP A 1 95 ? 13.144 5.588 -7.771 1.00 91.44 95 ASP A N 1
ATOM 733 C CA . ASP A 1 95 ? 11.769 5.690 -7.296 1.00 91.44 95 ASP A CA 1
ATOM 734 C C . ASP A 1 95 ? 11.706 6.141 -5.823 1.00 91.44 95 ASP A C 1
ATOM 736 O O . ASP A 1 95 ? 11.079 5.519 -4.962 1.00 91.44 95 ASP A O 1
ATOM 740 N N . ALA A 1 96 ? 12.409 7.238 -5.515 1.00 93.25 96 ALA A N 1
ATOM 741 C CA . ALA A 1 96 ? 12.559 7.749 -4.152 1.00 93.25 96 ALA A CA 1
ATOM 742 C C . ALA A 1 96 ? 11.226 8.016 -3.447 1.00 93.25 96 ALA A C 1
ATOM 744 O O . ALA A 1 96 ? 11.129 7.800 -2.242 1.00 93.25 96 ALA A O 1
ATOM 745 N N . ARG A 1 97 ? 10.197 8.479 -4.172 1.00 94.12 97 ARG A N 1
ATOM 746 C CA . ARG A 1 97 ? 8.888 8.742 -3.566 1.00 94.12 97 ARG A CA 1
ATOM 747 C C . ARG A 1 97 ? 8.339 7.456 -2.957 1.00 94.12 97 ARG A C 1
ATOM 749 O O . ARG A 1 97 ? 8.123 7.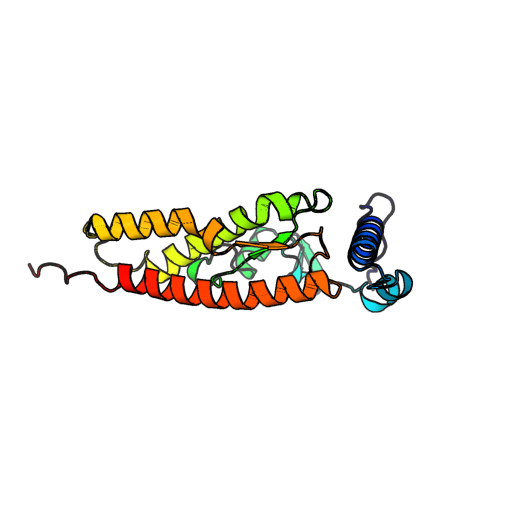407 -1.753 1.00 94.12 97 ARG A O 1
ATOM 756 N N . HIS A 1 98 ? 8.193 6.410 -3.765 1.00 95.69 98 HIS A N 1
ATOM 757 C CA . HIS A 1 98 ? 7.673 5.132 -3.296 1.00 95.69 98 HIS A CA 1
ATOM 758 C C . HIS A 1 98 ? 8.585 4.492 -2.239 1.00 95.69 98 HIS A C 1
ATOM 760 O O . HIS A 1 98 ? 8.106 4.054 -1.192 1.00 95.69 98 HIS A O 1
ATOM 766 N N . ALA A 1 99 ? 9.904 4.523 -2.457 1.00 96.56 99 ALA A N 1
ATOM 767 C CA . ALA A 1 99 ? 10.882 3.942 -1.537 1.00 96.56 99 ALA A CA 1
ATOM 768 C C . ALA A 1 99 ? 10.877 4.593 -0.140 1.00 96.56 99 ALA A C 1
ATOM 770 O O . ALA A 1 99 ? 11.168 3.923 0.851 1.00 96.56 99 ALA A O 1
ATOM 771 N N . LEU A 1 100 ? 10.554 5.888 -0.045 1.00 96.75 100 LEU A N 1
ATOM 772 C CA . LEU A 1 100 ? 10.570 6.629 1.219 1.00 96.75 100 LEU A CA 1
ATOM 773 C C . LEU A 1 100 ? 9.194 6.733 1.882 1.00 96.75 100 LEU A C 1
ATOM 775 O O . LEU A 1 100 ? 9.128 6.784 3.110 1.00 96.75 100 LEU A O 1
ATOM 779 N N . THR A 1 101 ? 8.103 6.801 1.109 1.00 97.38 101 THR A N 1
ATOM 780 C CA . THR A 1 101 ? 6.796 7.195 1.663 1.00 97.38 101 THR A CA 1
ATOM 781 C C . THR A 1 101 ? 5.795 6.064 1.807 1.00 97.38 101 THR A C 1
ATOM 783 O O . THR A 1 101 ? 4.967 6.137 2.710 1.00 97.38 101 THR A O 1
ATOM 786 N N . ASP A 1 102 ? 5.847 5.021 0.974 1.00 96.88 102 ASP A N 1
ATOM 787 C CA . ASP A 1 102 ? 4.731 4.069 0.869 1.00 96.88 102 ASP A CA 1
ATOM 788 C C . ASP A 1 102 ? 4.402 3.389 2.205 1.00 96.88 102 ASP A C 1
ATOM 790 O O . ASP A 1 102 ? 3.236 3.331 2.590 1.00 96.88 102 ASP A O 1
ATOM 794 N N . SER A 1 103 ? 5.419 2.964 2.963 1.00 97.12 103 SER A N 1
ATOM 795 C CA . SER A 1 103 ? 5.234 2.374 4.301 1.00 97.12 103 SER A CA 1
ATOM 796 C C . SER A 1 103 ? 4.434 3.286 5.238 1.00 97.12 103 SER A C 1
ATOM 798 O O . SER A 1 103 ? 3.518 2.841 5.929 1.00 97.12 103 SER A O 1
ATOM 800 N N . LEU A 1 104 ? 4.750 4.582 5.240 1.00 96.88 104 LEU A N 1
ATOM 801 C CA . LEU A 1 104 ? 4.129 5.560 6.130 1.00 96.88 104 LEU A CA 1
ATOM 802 C C . LEU A 1 104 ? 2.730 5.946 5.649 1.00 96.88 104 LEU A C 1
ATOM 804 O O . LEU A 1 104 ? 1.804 6.005 6.454 1.00 96.88 104 LEU A O 1
ATOM 808 N N . THR A 1 105 ? 2.561 6.173 4.345 1.00 95.75 105 THR A N 1
ATOM 809 C CA . THR A 1 105 ? 1.270 6.535 3.747 1.00 95.75 105 THR A CA 1
ATOM 810 C C . THR A 1 105 ? 0.240 5.429 3.954 1.00 95.75 105 THR A C 1
ATOM 812 O O . THR A 1 105 ? -0.850 5.682 4.465 1.00 95.75 105 THR A O 1
ATOM 815 N N . TRP A 1 106 ? 0.592 4.188 3.625 1.00 96.38 106 TRP A N 1
ATOM 816 C CA . TRP A 1 106 ? -0.303 3.052 3.830 1.00 96.38 106 TRP A CA 1
ATOM 817 C C . TRP A 1 106 ? -0.425 2.669 5.302 1.00 96.38 106 TRP A C 1
ATOM 819 O O . TRP A 1 106 ? -1.494 2.252 5.734 1.00 96.38 106 TRP A O 1
ATOM 829 N N . GLY A 1 107 ? 0.627 2.865 6.099 1.00 96.75 107 GLY A N 1
ATOM 830 C CA . GLY A 1 107 ? 0.571 2.726 7.551 1.00 96.75 107 GLY A CA 1
ATOM 831 C C . GLY A 1 107 ? -0.471 3.646 8.190 1.00 96.75 107 GLY A C 1
ATOM 832 O O . GLY A 1 107 ? -1.253 3.194 9.023 1.00 96.75 107 GLY A O 1
ATOM 833 N N . PHE A 1 108 ? -0.538 4.906 7.749 1.00 96.06 108 PHE A N 1
ATOM 834 C CA . PHE A 1 108 ? -1.576 5.852 8.162 1.00 96.06 108 PHE A CA 1
ATOM 835 C C . PHE A 1 108 ? -2.977 5.357 7.782 1.00 96.06 108 PHE A C 1
ATOM 837 O O . PHE A 1 108 ? -3.842 5.279 8.652 1.00 96.06 108 PHE A O 1
ATOM 844 N N . LEU A 1 109 ? -3.194 4.972 6.518 1.00 95.94 109 LEU A N 1
ATOM 845 C CA . LEU A 1 109 ? -4.498 4.481 6.055 1.00 95.94 109 LEU A CA 1
ATOM 846 C C . LEU A 1 109 ? -4.940 3.224 6.816 1.00 95.94 109 LEU A C 1
ATOM 848 O O . LEU A 1 109 ? -6.076 3.146 7.273 1.00 95.94 109 LEU A O 1
ATOM 852 N N . ASN A 1 110 ? -4.025 2.277 7.030 1.00 97.31 110 ASN A N 1
ATOM 853 C CA . ASN A 1 110 ? -4.287 1.070 7.809 1.00 97.31 110 ASN A CA 1
ATOM 854 C C . ASN A 1 110 ? -4.625 1.389 9.270 1.00 97.31 110 ASN A C 1
ATOM 856 O O . ASN A 1 110 ? -5.506 0.752 9.843 1.00 97.31 110 ASN A O 1
ATOM 860 N N . ALA A 1 111 ? -3.955 2.370 9.878 1.00 96.75 111 ALA A N 1
ATOM 861 C CA . ALA A 1 111 ? -4.252 2.780 11.245 1.00 96.75 111 ALA A CA 1
ATOM 862 C C . ALA A 1 111 ? -5.657 3.394 11.363 1.00 96.75 111 ALA A C 1
ATOM 864 O O . ALA A 1 111 ? -6.406 3.037 12.273 1.00 96.75 111 ALA A O 1
ATOM 865 N N . GLN A 1 112 ? -6.041 4.261 10.422 1.00 97.00 112 GLN A N 1
ATOM 866 C CA . GLN A 1 112 ? -7.396 4.818 10.383 1.00 97.00 112 GLN A CA 1
ATOM 867 C C . GLN A 1 112 ? -8.443 3.729 10.139 1.00 97.00 112 GLN A C 1
ATOM 869 O O . GLN A 1 112 ? -9.450 3.681 10.839 1.00 97.00 112 GLN A O 1
ATOM 874 N N . HIS A 1 113 ? -8.169 2.800 9.217 1.00 95.69 113 HIS A N 1
ATOM 875 C CA . HIS A 1 113 ? -9.033 1.649 8.975 1.00 95.69 113 HIS A CA 1
ATOM 876 C C . HIS A 1 113 ? -9.255 0.828 10.245 1.00 95.69 113 HIS A C 1
ATOM 878 O O . HIS A 1 113 ? -10.394 0.547 10.607 1.00 95.69 113 H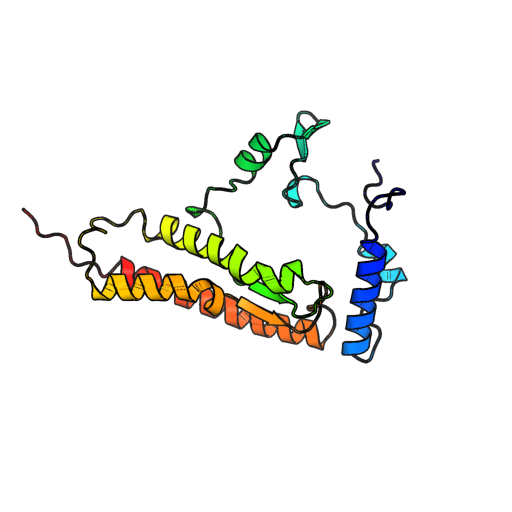IS A O 1
ATOM 884 N N . VAL A 1 114 ? -8.181 0.450 10.944 1.00 95.25 114 VAL A N 1
ATOM 885 C CA . VAL A 1 114 ? -8.299 -0.355 12.164 1.00 95.25 114 VAL A CA 1
ATOM 886 C C . VAL A 1 114 ? -9.095 0.392 13.235 1.00 95.25 114 VAL A C 1
ATOM 888 O O . VAL A 1 114 ? -9.974 -0.198 13.867 1.00 95.25 114 VAL A O 1
ATOM 891 N N . PHE A 1 115 ? -8.832 1.688 13.412 1.00 95.06 115 PHE A N 1
ATOM 892 C CA . PHE A 1 115 ? -9.568 2.501 14.372 1.00 95.06 115 PHE A CA 1
ATOM 893 C C . PHE A 1 115 ? -11.063 2.558 14.038 1.00 95.06 115 PHE A C 1
ATOM 895 O O . PHE A 1 115 ? -11.877 2.166 14.871 1.00 95.06 115 PHE A O 1
ATOM 902 N N . GLU A 1 116 ? -11.430 2.962 12.823 1.00 95.00 116 GLU A N 1
ATOM 903 C CA . GLU A 1 116 ? -12.835 3.107 12.426 1.00 95.00 116 GLU A CA 1
ATOM 904 C C . GLU A 1 116 ? -13.580 1.770 12.372 1.00 95.00 116 GLU A C 1
ATOM 906 O O . GLU A 1 116 ? -14.749 1.673 12.740 1.00 95.00 116 GLU A O 1
ATOM 911 N N . ARG A 1 117 ? -12.914 0.701 11.927 1.00 92.50 117 ARG A N 1
ATOM 912 C CA . ARG A 1 117 ? -13.575 -0.587 11.703 1.00 92.50 117 ARG A CA 1
ATOM 913 C C . ARG A 1 117 ? -13.756 -1.407 12.976 1.00 92.50 117 ARG A C 1
ATOM 915 O O . ARG A 1 117 ? -14.732 -2.161 13.055 1.00 92.50 117 ARG A O 1
ATOM 922 N N . TYR A 1 118 ? -12.815 -1.308 13.916 1.00 90.12 118 TYR A N 1
ATOM 923 C CA . TYR A 1 118 ? -12.764 -2.171 15.100 1.00 90.12 118 TYR A CA 1
ATOM 924 C C . TYR A 1 118 ? -12.874 -1.397 16.412 1.00 90.12 118 TYR A C 1
ATOM 926 O O . TYR A 1 118 ? -13.461 -1.915 17.353 1.00 90.12 118 TYR A O 1
ATOM 934 N N . VAL A 1 119 ? -12.331 -0.181 16.507 1.00 90.75 119 VAL A N 1
ATOM 935 C CA . VAL A 1 119 ? -12.148 0.513 17.794 1.00 90.75 119 VAL A CA 1
ATOM 936 C C . VAL A 1 119 ? -13.240 1.548 18.061 1.00 90.75 119 VAL A C 1
ATOM 938 O O . VAL A 1 119 ? -13.763 1.585 19.171 1.00 90.75 119 VAL A O 1
ATOM 941 N N . SER A 1 120 ? -13.620 2.367 17.077 1.00 90.19 120 SER A N 1
ATOM 942 C CA . SER A 1 120 ? -14.529 3.511 17.267 1.00 90.19 120 SER A CA 1
ATOM 943 C C . SER A 1 120 ? -15.914 3.103 17.789 1.00 90.19 120 SER A C 1
ATOM 945 O O . SER A 1 120 ? -16.528 3.834 18.564 1.00 90.19 120 SER A O 1
ATOM 947 N N . GLY A 1 121 ? -16.376 1.899 17.436 1.00 82.81 121 GLY A N 1
ATOM 948 C CA . GLY A 1 121 ? -17.631 1.313 17.915 1.00 82.81 121 GLY A CA 1
ATOM 949 C C . GLY A 1 121 ? -17.553 0.589 19.266 1.00 82.81 121 GLY A C 1
ATOM 950 O O . GLY A 1 121 ? -18.572 0.077 19.730 1.00 82.81 121 GLY A O 1
ATOM 951 N N . CYS A 1 122 ? -16.381 0.504 19.903 1.00 83.56 122 CYS A N 1
ATOM 952 C CA . CYS A 1 122 ? -16.223 -0.214 21.167 1.00 83.56 122 CYS A CA 1
ATOM 953 C C . CYS A 1 122 ? -16.845 0.555 22.341 1.00 83.56 122 CYS A C 1
ATOM 955 O O . CYS A 1 122 ? -16.410 1.673 22.641 1.00 83.56 122 CYS A O 1
ATOM 957 N N . PRO A 1 123 ? -17.799 -0.034 23.083 1.00 78.00 123 PRO A N 1
ATOM 958 C CA . PRO A 1 123 ? -18.285 0.583 24.306 1.00 78.00 123 PRO A CA 1
ATOM 959 C C . PRO A 1 123 ? -17.170 0.604 25.361 1.00 78.00 123 PRO A C 1
ATOM 961 O O . PRO A 1 123 ? -16.470 -0.384 25.561 1.00 78.00 123 PRO A O 1
ATOM 964 N N . GLY A 1 124 ? -17.021 1.727 26.068 1.00 78.50 124 GLY A N 1
ATOM 965 C CA . GLY A 1 124 ? -16.135 1.798 27.233 1.00 78.50 124 GLY A CA 1
ATOM 966 C C . GLY A 1 124 ? -14.636 1.863 26.922 1.00 78.50 124 GLY A C 1
ATOM 967 O O . GLY A 1 124 ? -13.843 1.380 27.725 1.00 78.50 124 GLY A O 1
ATOM 968 N N . LEU A 1 125 ? -14.216 2.503 25.821 1.00 81.12 125 LEU A N 1
ATOM 969 C CA . LEU A 1 125 ? -12.788 2.775 25.558 1.00 81.12 125 LEU A CA 1
ATOM 970 C C . LEU A 1 125 ? -12.079 3.485 26.727 1.00 81.12 125 LEU A C 1
ATOM 972 O O . LEU A 1 125 ? -10.908 3.233 26.987 1.00 81.12 125 LEU A O 1
ATOM 976 N N . SER A 1 126 ? -12.783 4.337 27.477 1.00 83.00 126 SER A N 1
ATOM 977 C CA . SER A 1 126 ? -12.243 4.994 28.678 1.00 83.00 126 SER A CA 1
ATOM 978 C C . SER A 1 126 ? -12.014 4.042 29.858 1.00 83.00 126 SER A C 1
ATOM 980 O O . SER A 1 126 ? -11.293 4.385 30.791 1.00 83.00 126 SER A O 1
ATOM 982 N N . THR A 1 127 ? -12.622 2.857 29.825 1.00 85.12 127 THR A N 1
ATOM 983 C CA . THR A 1 127 ? -12.515 1.801 30.840 1.00 85.12 127 THR A CA 1
ATOM 984 C C . THR A 1 127 ? -11.784 0.562 30.320 1.00 85.12 127 THR A C 1
ATOM 986 O O . THR A 1 127 ? -11.808 -0.479 30.974 1.00 85.12 127 THR A O 1
ATOM 989 N N . PHE A 1 128 ? -11.146 0.656 29.149 1.00 85.56 128 PHE A N 1
ATOM 990 C CA . PHE A 1 128 ? -10.410 -0.445 28.534 1.00 85.56 128 PHE A CA 1
ATOM 991 C C . PHE A 1 128 ? -9.294 -0.921 29.483 1.00 85.56 128 PHE A C 1
ATOM 993 O O . PHE A 1 128 ? -8.570 -0.079 30.028 1.00 85.56 128 PHE A O 1
ATOM 1000 N N . PRO A 1 129 ? -9.115 -2.238 29.703 1.00 90.31 129 PRO A N 1
ATOM 1001 C CA . PRO A 1 129 ? -8.067 -2.734 30.588 1.00 90.31 129 PRO A CA 1
ATOM 1002 C C . PRO A 1 129 ? -6.690 -2.183 30.174 1.00 90.31 129 PRO A C 1
ATOM 1004 O O . PRO A 1 129 ? -6.334 -2.321 28.999 1.00 90.31 129 PRO A O 1
ATOM 1007 N N . PRO A 1 130 ? -5.891 -1.594 31.090 1.00 91.69 130 PRO A N 1
ATOM 1008 C CA . PRO A 1 130 ? -4.640 -0.919 30.731 1.00 91.69 130 PRO A CA 1
ATOM 1009 C C . PRO A 1 130 ? -3.671 -1.791 29.926 1.00 91.69 130 PRO A C 1
ATOM 1011 O O . PRO A 1 130 ? -2.991 -1.306 29.027 1.00 91.69 130 PRO A O 1
ATOM 1014 N N . GLN A 1 131 ? -3.640 -3.092 30.217 1.00 92.62 131 GLN A N 1
ATOM 1015 C CA . GLN A 1 131 ? -2.807 -4.062 29.510 1.00 92.62 131 GLN A CA 1
ATOM 1016 C C . GLN A 1 131 ? -3.273 -4.272 28.064 1.00 92.62 131 GLN A C 1
ATOM 1018 O O . GLN A 1 131 ? -2.444 -4.295 27.160 1.00 92.62 131 GLN A O 1
ATOM 1023 N N . LEU A 1 132 ? -4.585 -4.393 27.835 1.00 91.56 132 LEU A N 1
ATOM 1024 C CA . LEU A 1 132 ? -5.154 -4.535 26.491 1.00 91.56 132 LEU A CA 1
ATOM 1025 C C . LEU A 1 132 ? -5.022 -3.234 25.691 1.00 91.56 132 LEU A C 1
ATOM 1027 O O . LEU A 1 132 ? -4.754 -3.271 24.493 1.00 91.56 132 LEU A O 1
ATOM 1031 N N . TRP A 1 133 ? -5.159 -2.083 26.355 1.00 93.12 133 TRP A N 1
ATOM 1032 C CA . TRP A 1 133 ? -4.936 -0.779 25.736 1.00 93.12 133 TRP A CA 1
ATOM 1033 C C . TRP A 1 133 ? -3.490 -0.627 25.264 1.00 93.12 133 TRP A C 1
ATOM 1035 O O . TRP A 1 133 ? -3.249 -0.234 24.125 1.00 93.12 133 TRP A O 1
ATOM 1045 N N . GLU A 1 134 ? -2.526 -0.983 26.114 1.00 95.00 134 GLU A N 1
ATOM 1046 C CA . GLU A 1 134 ? -1.114 -0.925 25.747 1.00 95.00 134 GLU A CA 1
ATOM 1047 C C . GLU A 1 134 ? -0.782 -1.896 24.607 1.00 95.00 134 GLU A C 1
ATOM 1049 O O . GLU A 1 134 ? -0.066 -1.520 23.681 1.00 95.00 134 GLU A O 1
ATOM 1054 N N . GLN A 1 135 ? -1.356 -3.105 24.610 1.00 94.88 135 GLN A N 1
ATOM 1055 C CA . GLN A 1 135 ? -1.224 -4.047 23.492 1.00 94.88 135 GLN A CA 1
ATOM 1056 C C . GLN A 1 135 ? -1.751 -3.452 22.183 1.00 94.88 135 GLN A C 1
ATOM 1058 O O . GLN A 1 135 ? -1.033 -3.464 21.183 1.00 94.88 135 GLN A O 1
ATOM 1063 N N . LEU A 1 136 ? -2.959 -2.876 22.190 1.00 94.38 136 LEU A N 1
ATOM 1064 C CA . LEU A 1 136 ? -3.523 -2.215 21.013 1.00 94.38 136 LEU A CA 1
ATOM 1065 C C . LEU A 1 136 ? -2.634 -1.053 20.557 1.00 94.38 136 LEU A C 1
ATOM 1067 O O . LEU A 1 136 ? -2.319 -0.944 19.377 1.00 94.38 136 LEU A O 1
ATOM 1071 N N . ARG A 1 137 ? -2.175 -0.202 21.479 1.00 96.00 137 ARG A N 1
ATOM 1072 C CA . ARG A 1 137 ? -1.317 0.945 21.158 1.00 96.00 137 ARG A CA 1
ATOM 1073 C C . ARG A 1 137 ? -0.006 0.509 20.502 1.00 96.00 137 ARG A C 1
ATOM 1075 O O . ARG A 1 137 ? 0.391 1.096 19.496 1.00 96.00 137 ARG A O 1
ATOM 1082 N N . LEU A 1 138 ? 0.658 -0.511 21.045 1.00 96.88 138 LEU A N 1
ATOM 1083 C CA . LEU A 1 138 ? 1.891 -1.060 20.475 1.00 96.88 138 LEU A CA 1
ATOM 1084 C C . LEU A 1 138 ? 1.644 -1.693 19.103 1.00 96.88 138 LEU A C 1
ATOM 1086 O O . LEU A 1 138 ? 2.421 -1.454 18.180 1.00 96.88 138 LEU A O 1
ATOM 1090 N N . LEU A 1 139 ? 0.538 -2.423 18.945 1.00 95.50 139 LEU A N 1
ATOM 1091 C CA . LEU A 1 139 ? 0.118 -2.991 17.666 1.00 95.50 139 LEU A CA 1
ATOM 1092 C C . LEU A 1 139 ? -0.062 -1.906 16.593 1.00 95.50 139 LEU A C 1
ATOM 1094 O O . LEU A 1 139 ? 0.455 -2.039 15.485 1.00 95.50 139 LEU A O 1
ATOM 1098 N N . MET A 1 140 ? -0.738 -0.806 16.938 1.00 95.94 140 MET A N 1
ATOM 1099 C CA . MET A 1 140 ? -0.975 0.318 16.028 1.00 95.94 140 MET A CA 1
ATOM 1100 C C . MET A 1 140 ? 0.318 1.034 15.624 1.00 95.94 140 MET A C 1
ATOM 1102 O O . MET A 1 140 ? 0.462 1.433 14.471 1.00 95.94 140 MET A O 1
ATOM 1106 N N . LEU A 1 141 ? 1.276 1.181 16.544 1.00 96.12 141 LEU A N 1
ATOM 1107 C CA . LEU A 1 141 ? 2.586 1.770 16.241 1.00 96.12 141 LEU A CA 1
ATOM 1108 C C . LEU A 1 141 ? 3.431 0.887 15.315 1.00 96.12 141 LEU A C 1
ATOM 1110 O O . LEU A 1 141 ? 4.245 1.395 14.546 1.00 96.12 141 LEU A O 1
ATOM 1114 N N . ASP A 1 142 ? 3.236 -0.426 15.383 1.00 96.19 142 ASP A N 1
ATOM 1115 C CA . ASP A 1 142 ? 4.014 -1.405 14.630 1.00 96.19 142 ASP A CA 1
ATOM 1116 C C . ASP A 1 142 ? 3.436 -1.705 13.231 1.00 96.19 142 ASP A C 1
ATOM 1118 O O . ASP A 1 142 ? 4.114 -2.296 12.385 1.00 96.19 142 ASP A O 1
ATOM 1122 N N . LEU A 1 143 ? 2.203 -1.262 12.954 1.00 94.88 143 LEU A N 1
ATOM 1123 C CA . LEU A 1 143 ? 1.476 -1.485 11.697 1.00 94.88 143 LEU A CA 1
ATOM 1124 C C . LEU A 1 143 ? 2.307 -1.228 10.424 1.00 94.88 143 LEU A C 1
ATOM 1126 O O . LEU A 1 143 ? 2.381 -2.139 9.591 1.00 94.88 143 LEU A O 1
ATOM 1130 N N . PRO A 1 144 ? 2.963 -0.056 10.246 1.00 96.12 144 PRO A N 1
ATOM 1131 C CA . PRO A 1 144 ? 3.733 0.226 9.032 1.00 96.12 144 PRO A CA 1
ATOM 1132 C C . PRO A 1 144 ? 4.849 -0.797 8.799 1.00 96.12 144 PRO A C 1
ATOM 1134 O O . PRO A 1 144 ? 5.098 -1.219 7.670 1.00 96.12 144 PRO A O 1
ATOM 1137 N N . ARG A 1 145 ? 5.499 -1.247 9.880 1.00 96.56 145 ARG A N 1
ATOM 1138 C CA . ARG A 1 145 ? 6.569 -2.247 9.819 1.00 96.56 145 ARG A CA 1
ATOM 1139 C C . ARG A 1 145 ? 6.011 -3.630 9.491 1.00 96.56 145 ARG A C 1
ATOM 1141 O O . ARG A 1 145 ? 6.576 -4.331 8.651 1.00 96.56 145 ARG A O 1
ATOM 1148 N N . ARG A 1 146 ? 4.911 -4.035 10.132 1.00 97.25 146 ARG A N 1
ATOM 1149 C CA . ARG A 1 146 ? 4.298 -5.358 9.928 1.00 97.25 146 ARG A CA 1
ATOM 1150 C C . ARG A 1 146 ? 3.770 -5.539 8.515 1.00 97.25 146 ARG A C 1
ATOM 1152 O O . ARG A 1 146 ? 4.006 -6.589 7.920 1.00 97.25 146 ARG A O 1
ATOM 1159 N N . LEU A 1 147 ? 3.130 -4.514 7.958 1.00 98.12 147 LEU A N 1
ATOM 1160 C CA . LEU A 1 147 ? 2.437 -4.592 6.671 1.00 98.12 147 LEU A CA 1
ATOM 1161 C C . LEU 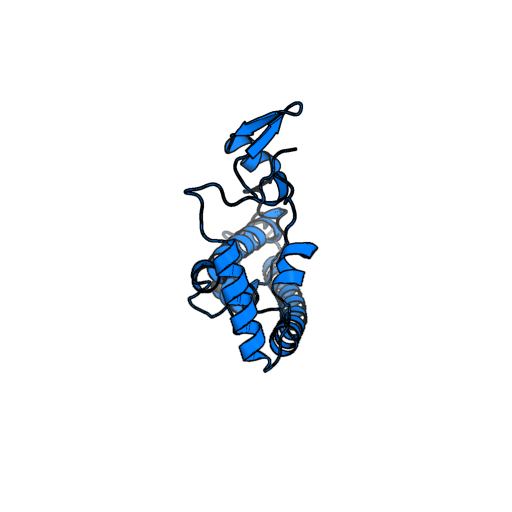A 1 147 ? 3.256 -4.080 5.480 1.00 98.12 147 LEU A C 1
ATOM 1163 O O . LEU A 1 147 ? 2.709 -3.956 4.389 1.00 98.12 147 LEU A O 1
ATOM 1167 N N . THR A 1 148 ? 4.564 -3.859 5.642 1.00 98.50 148 THR A N 1
ATOM 1168 C CA . THR A 1 148 ? 5.449 -3.462 4.536 1.00 98.50 148 THR A CA 1
ATOM 1169 C C . THR A 1 148 ? 6.534 -4.496 4.273 1.00 98.50 148 THR A C 1
ATOM 1171 O O . THR A 1 148 ? 7.189 -5.004 5.186 1.00 98.50 148 THR A O 1
ATOM 1174 N N . ARG A 1 149 ? 6.774 -4.800 3.001 1.00 98.38 149 ARG A N 1
ATOM 1175 C CA . ARG A 1 149 ? 7.952 -5.521 2.512 1.00 98.38 149 ARG A CA 1
ATOM 1176 C C . ARG A 1 149 ? 8.644 -4.680 1.447 1.00 98.38 149 ARG A C 1
ATOM 1178 O O . ARG A 1 149 ? 8.043 -3.772 0.882 1.00 98.38 149 ARG A O 1
ATOM 1185 N N . THR A 1 150 ? 9.901 -4.989 1.166 1.00 98.19 150 THR A N 1
ATOM 1186 C CA . THR A 1 150 ? 10.668 -4.301 0.128 1.00 98.19 150 THR A CA 1
ATOM 1187 C C . THR A 1 150 ? 11.221 -5.288 -0.887 1.00 98.19 150 THR A C 1
ATOM 1189 O O . THR A 1 150 ? 11.558 -6.425 -0.551 1.00 98.19 150 THR A O 1
ATOM 1192 N N . VAL A 1 151 ? 11.309 -4.850 -2.141 1.00 98.12 151 VAL A N 1
ATOM 1193 C CA . VAL A 1 151 ? 11.956 -5.585 -3.232 1.00 98.12 151 VAL A CA 1
ATOM 1194 C C . VAL A 1 151 ? 12.957 -4.657 -3.905 1.00 98.12 151 VAL A C 1
ATOM 1196 O O . VAL A 1 151 ? 12.683 -3.478 -4.119 1.00 98.12 151 VAL A O 1
ATOM 1199 N N . SER A 1 152 ? 14.140 -5.190 -4.218 1.00 95.19 152 SER A N 1
ATOM 1200 C CA . SER A 1 152 ? 15.172 -4.417 -4.907 1.00 95.19 152 SER A CA 1
ATOM 1201 C C . SER A 1 152 ? 14.693 -3.982 -6.290 1.00 95.19 152 SER A C 1
ATOM 1203 O O . SER A 1 152 ? 14.216 -4.806 -7.065 1.00 95.19 152 SER A O 1
ATOM 1205 N N . GLY A 1 153 ? 14.846 -2.699 -6.602 1.00 94.69 153 GLY A N 1
ATOM 1206 C CA . GLY A 1 153 ? 14.399 -2.107 -7.862 1.00 94.69 153 GLY A CA 1
ATOM 1207 C C . GLY A 1 153 ? 13.816 -0.713 -7.656 1.00 94.69 153 GLY A C 1
ATOM 1208 O O . GLY A 1 153 ? 13.678 -0.264 -6.518 1.00 94.69 153 GLY A O 1
ATOM 1209 N N . GLY A 1 154 ? 13.536 -0.018 -8.759 1.00 94.06 154 GLY A N 1
ATOM 1210 C CA . GLY A 1 154 ? 12.716 1.194 -8.770 1.00 94.06 154 GLY A CA 1
ATOM 1211 C C . GLY A 1 154 ? 11.281 0.841 -9.152 1.00 94.06 154 GLY A C 1
ATOM 1212 O O . GLY A 1 154 ? 10.771 -0.191 -8.722 1.00 94.06 154 GLY A O 1
ATOM 1213 N N . HIS A 1 155 ? 10.632 1.643 -9.989 1.00 93.25 155 HIS A N 1
ATOM 1214 C CA . HIS A 1 155 ? 9.188 1.533 -10.236 1.00 93.25 155 HIS A CA 1
ATOM 1215 C C . HIS A 1 155 ? 8.732 0.152 -10.742 1.00 93.25 155 HIS A C 1
ATOM 1217 O O . HIS A 1 155 ? 7.664 -0.336 -10.381 1.00 93.25 155 HIS A O 1
ATOM 1223 N N . PHE A 1 156 ? 9.572 -0.514 -11.540 1.00 95.56 156 PHE A N 1
ATOM 1224 C CA . PHE A 1 156 ? 9.306 -1.845 -12.097 1.00 95.56 156 PHE A CA 1
ATOM 1225 C C . PHE A 1 156 ? 9.968 -2.987 -11.310 1.00 95.56 156 PHE A C 1
ATOM 1227 O O . PHE A 1 156 ? 10.261 -4.030 -11.890 1.00 95.56 156 PHE A O 1
ATOM 1234 N N . PHE A 1 157 ? 10.206 -2.832 -10.002 1.00 96.56 157 PHE A N 1
ATOM 1235 C CA . PHE A 1 157 ? 10.874 -3.842 -9.158 1.00 96.56 157 PHE A CA 1
ATOM 1236 C C . PHE A 1 157 ? 10.271 -5.258 -9.243 1.00 96.56 157 PHE A C 1
ATOM 1238 O O . PHE A 1 157 ? 10.919 -6.237 -8.886 1.00 96.56 157 PHE A O 1
ATOM 1245 N N . PHE A 1 158 ? 9.008 -5.380 -9.658 1.00 96.75 158 PHE A N 1
ATOM 1246 C CA . PHE A 1 158 ? 8.268 -6.638 -9.748 1.00 96.75 158 PHE A CA 1
ATOM 1247 C C . PHE A 1 158 ? 8.404 -7.338 -11.109 1.00 96.75 158 PHE A C 1
ATOM 1249 O O . PHE A 1 158 ? 7.896 -8.446 -11.274 1.00 96.75 158 PHE A O 1
ATOM 1256 N N . VAL A 1 159 ? 9.054 -6.708 -12.088 1.00 95.44 159 VAL A N 1
ATOM 1257 C CA . VAL A 1 159 ? 9.224 -7.232 -13.447 1.00 95.44 159 VAL A CA 1
ATOM 1258 C C . VAL A 1 159 ? 10.505 -8.073 -13.536 1.00 95.44 159 VAL A C 1
ATOM 1260 O O . VAL A 1 159 ? 11.503 -7.805 -12.872 1.00 95.44 159 VAL A O 1
ATOM 1263 N N . GLY A 1 160 ? 10.482 -9.119 -14.365 1.00 95.75 160 GLY A N 1
ATOM 1264 C CA . GLY A 1 160 ? 11.590 -10.073 -14.487 1.00 95.75 160 GLY A CA 1
ATOM 1265 C C . GLY A 1 160 ? 11.538 -11.174 -13.435 1.00 95.75 160 GLY A C 1
ATOM 1266 O O . GLY A 1 160 ? 10.767 -11.116 -12.481 1.00 95.75 160 GLY A O 1
ATOM 1267 N N . GLU A 1 161 ? 12.337 -12.223 -13.621 1.00 96.62 161 GLU A N 1
ATOM 1268 C CA . GLU A 1 161 ? 12.253 -13.431 -12.793 1.00 96.62 161 GLU A CA 1
ATOM 1269 C C . GLU A 1 161 ? 12.558 -13.142 -11.319 1.00 96.62 161 GLU A C 1
ATOM 1271 O O . GLU A 1 161 ? 11.816 -13.571 -10.432 1.00 96.62 161 GLU A O 1
ATOM 1276 N N . ARG A 1 162 ? 13.626 -12.379 -11.048 1.00 96.31 162 ARG A N 1
ATOM 1277 C CA . ARG A 1 162 ? 14.062 -12.076 -9.677 1.00 96.31 162 ARG A CA 1
ATOM 1278 C C . ARG A 1 162 ? 13.027 -11.223 -8.938 1.00 96.31 162 ARG A C 1
ATOM 1280 O O . ARG A 1 162 ? 12.630 -11.579 -7.825 1.00 96.31 162 ARG A O 1
ATOM 1287 N N . GLY A 1 163 ? 12.563 -10.151 -9.581 1.00 96.81 163 GLY A N 1
ATOM 1288 C CA . GLY A 1 163 ? 11.543 -9.244 -9.056 1.00 96.81 163 GLY A CA 1
ATOM 1289 C C . GLY A 1 163 ? 10.213 -9.952 -8.810 1.00 96.81 163 GLY A C 1
ATOM 1290 O O . GLY A 1 163 ? 9.712 -9.963 -7.686 1.00 96.81 163 GLY A O 1
ATOM 1291 N N . ALA A 1 164 ? 9.689 -10.648 -9.823 1.00 97.44 164 ALA A N 1
ATOM 1292 C CA . ALA A 1 164 ? 8.414 -11.361 -9.737 1.00 97.44 164 ALA A CA 1
ATOM 1293 C C . ALA A 1 164 ? 8.417 -12.444 -8.649 1.00 97.44 164 ALA A C 1
ATOM 1295 O O . ALA A 1 164 ? 7.451 -12.570 -7.889 1.00 97.44 164 ALA A O 1
ATOM 1296 N N . LYS A 1 165 ? 9.513 -13.206 -8.521 1.00 97.62 165 LYS A N 1
ATOM 1297 C CA . LYS A 1 165 ? 9.659 -14.225 -7.473 1.00 97.62 165 LYS A CA 1
ATOM 1298 C C . LYS A 1 165 ? 9.668 -13.603 -6.076 1.00 97.62 165 LYS A C 1
ATOM 1300 O O . LYS A 1 165 ? 9.003 -14.118 -5.174 1.00 97.62 165 LYS A O 1
ATOM 1305 N N . ALA A 1 166 ? 10.401 -12.503 -5.888 1.00 97.50 166 ALA A N 1
ATOM 1306 C CA . ALA A 1 166 ? 10.447 -11.799 -4.610 1.00 97.50 166 ALA A CA 1
ATOM 1307 C C . ALA A 1 166 ? 9.072 -11.222 -4.241 1.00 97.50 166 ALA A C 1
ATOM 1309 O O . ALA A 1 166 ? 8.586 -11.478 -3.138 1.00 97.50 16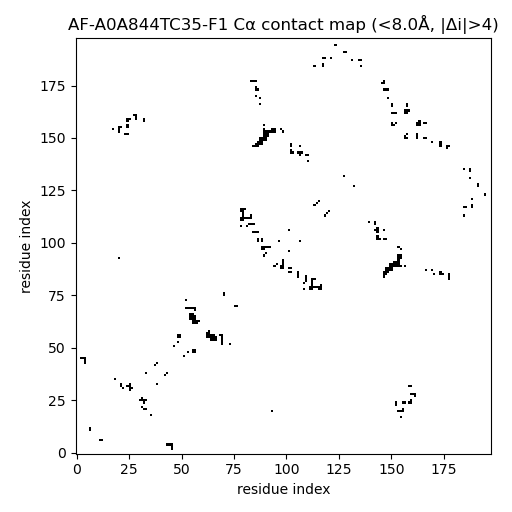6 ALA A O 1
ATOM 1310 N N . THR A 1 167 ? 8.416 -10.533 -5.179 1.00 98.19 167 THR A N 1
ATOM 1311 C CA . THR A 1 167 ? 7.063 -9.985 -5.016 1.00 98.19 167 THR A CA 1
ATOM 1312 C C . THR A 1 167 ? 6.061 -11.074 -4.649 1.00 98.19 167 THR A C 1
ATOM 1314 O O . THR A 1 167 ? 5.367 -10.940 -3.647 1.00 98.19 167 THR A O 1
ATOM 1317 N N . THR A 1 168 ? 6.037 -12.196 -5.373 1.00 97.88 168 THR A N 1
ATOM 1318 C CA . THR A 1 168 ? 5.115 -13.314 -5.095 1.00 97.88 168 THR A CA 1
ATOM 1319 C C . THR A 1 168 ? 5.289 -13.869 -3.681 1.00 97.88 168 THR A C 1
ATOM 1321 O O . THR A 1 168 ? 4.311 -14.072 -2.966 1.00 97.88 168 THR A O 1
ATOM 1324 N N . ARG A 1 169 ? 6.535 -14.052 -3.224 1.00 97.69 169 ARG A N 1
ATOM 1325 C CA . ARG A 1 169 ? 6.817 -14.468 -1.840 1.00 97.69 169 ARG A CA 1
ATOM 1326 C C . ARG A 1 169 ? 6.287 -13.452 -0.823 1.00 97.69 169 ARG A C 1
ATOM 1328 O O . ARG A 1 169 ? 5.751 -13.840 0.212 1.00 97.69 169 ARG A O 1
ATOM 1335 N N . HIS A 1 170 ? 6.448 -12.159 -1.095 1.00 98.44 170 HIS A N 1
ATOM 1336 C CA . HIS A 1 170 ? 5.958 -11.110 -0.207 1.00 98.44 170 HIS A CA 1
ATOM 1337 C C . HIS A 1 170 ? 4.431 -11.003 -0.196 1.00 98.44 170 HIS A C 1
ATOM 1339 O O . HIS A 1 170 ? 3.889 -10.774 0.879 1.00 98.44 170 HIS A O 1
ATOM 1345 N N . LEU A 1 171 ? 3.746 -11.251 -1.318 1.00 97.62 171 LEU A N 1
ATOM 1346 C CA . LEU A 1 171 ? 2.281 -11.294 -1.376 1.00 97.62 171 LEU A CA 1
ATOM 1347 C C . LEU A 1 171 ? 1.711 -12.345 -0.417 1.00 97.62 171 LEU A C 1
ATOM 1349 O O . LEU A 1 171 ? 0.861 -12.017 0.407 1.00 97.62 171 LEU A O 1
ATOM 1353 N N . THR A 1 172 ? 2.225 -13.578 -0.449 1.00 95.81 172 THR A N 1
ATOM 1354 C CA . THR A 1 172 ? 1.776 -14.644 0.465 1.00 95.81 172 THR A CA 1
ATOM 1355 C C . THR A 1 172 ? 2.042 -14.292 1.930 1.00 95.81 172 THR A C 1
ATOM 1357 O O . THR A 1 172 ? 1.178 -14.481 2.790 1.00 95.81 172 THR A O 1
ATOM 1360 N N . ASN A 1 173 ? 3.226 -13.741 2.217 1.00 97.50 173 ASN A N 1
ATOM 1361 C CA . ASN A 1 173 ? 3.587 -13.325 3.571 1.00 97.50 173 ASN A CA 1
ATOM 1362 C C . ASN A 1 173 ? 2.683 -12.194 4.083 1.00 97.50 173 ASN A C 1
ATOM 1364 O O . ASN A 1 173 ? 2.250 -12.242 5.228 1.00 97.50 173 ASN A O 1
ATOM 1368 N N . LEU A 1 174 ? 2.389 -11.191 3.252 1.00 98.44 174 LEU A N 1
ATOM 1369 C CA . LEU A 1 174 ? 1.535 -10.062 3.623 1.00 98.44 174 LEU A CA 1
ATOM 1370 C C . LEU A 1 174 ? 0.073 -10.476 3.786 1.00 98.44 174 LEU A C 1
ATOM 1372 O O . LEU A 1 174 ? -0.554 -10.051 4.747 1.00 98.44 174 LEU A O 1
ATOM 1376 N N . ALA A 1 175 ? -0.451 -11.346 2.918 1.00 96.88 175 ALA A N 1
ATOM 1377 C CA . ALA A 1 175 ? -1.809 -11.872 3.065 1.00 96.88 175 ALA A CA 1
ATOM 1378 C C . ALA A 1 175 ? -1.986 -12.607 4.404 1.00 96.88 175 ALA A C 1
ATOM 1380 O O . ALA A 1 175 ? -2.980 -12.417 5.104 1.00 96.88 175 ALA A O 1
ATOM 1381 N N . THR A 1 176 ? -0.983 -13.398 4.789 1.00 97.12 176 THR A N 1
ATOM 1382 C CA . THR A 1 176 ? -0.954 -14.093 6.081 1.00 97.12 176 THR A CA 1
ATOM 1383 C C . THR A 1 176 ? -0.863 -13.104 7.249 1.00 97.12 176 THR A C 1
ATOM 1385 O O . THR A 1 176 ? -1.619 -13.207 8.211 1.00 97.12 176 THR A O 1
ATOM 1388 N N . GLU A 1 177 ? 0.030 -12.117 7.156 1.00 97.88 177 GLU A N 1
ATOM 1389 C CA . GLU A 1 177 ? 0.216 -11.089 8.187 1.00 97.88 177 GLU A CA 1
ATOM 1390 C C . GLU A 1 177 ? -1.047 -10.248 8.408 1.00 97.88 177 GLU A C 1
ATOM 1392 O O . GLU A 1 177 ? -1.413 -9.971 9.548 1.00 97.88 177 GLU A O 1
ATOM 1397 N N . MET A 1 178 ? -1.744 -9.880 7.331 1.00 97.00 178 MET A N 1
ATOM 1398 C CA . MET A 1 178 ? -3.015 -9.159 7.394 1.00 97.00 178 MET A CA 1
ATOM 1399 C C . MET A 1 178 ? -4.077 -9.961 8.151 1.00 97.00 178 MET A C 1
ATOM 1401 O O . MET A 1 178 ? -4.742 -9.408 9.025 1.00 97.00 178 MET A O 1
ATOM 1405 N N . ALA A 1 179 ? -4.205 -11.260 7.863 1.00 95.88 179 ALA A N 1
ATOM 1406 C CA . ALA A 1 179 ? -5.150 -12.130 8.560 1.00 95.88 179 ALA A CA 1
ATOM 1407 C C . ALA A 1 179 ? -4.816 -12.258 10.056 1.00 95.88 179 ALA A C 1
ATOM 1409 O O . ALA A 1 179 ? -5.709 -12.161 10.901 1.00 95.88 179 ALA A O 1
ATOM 1410 N N . PHE A 1 180 ? -3.532 -12.419 10.400 1.00 96.12 180 PHE A N 1
ATOM 1411 C CA . PHE A 1 180 ? -3.096 -12.449 11.798 1.00 96.12 180 PHE A CA 1
ATOM 1412 C C . PHE A 1 180 ? -3.384 -11.138 12.520 1.00 96.12 180 PHE A C 1
ATOM 1414 O O . PHE A 1 180 ? -3.891 -11.161 13.639 1.00 96.12 180 PHE A O 1
ATOM 1421 N N . LEU A 1 181 ? -3.114 -10.003 11.878 1.00 95.56 181 LEU A N 1
ATOM 1422 C CA . LEU A 1 181 ? -3.364 -8.694 12.463 1.00 95.56 181 LEU A CA 1
ATOM 1423 C C . LEU A 1 181 ? -4.853 -8.468 12.735 1.00 95.56 181 LEU A C 1
ATOM 1425 O O . LEU A 1 181 ? -5.217 -8.023 13.819 1.00 95.56 181 LEU A O 1
ATOM 1429 N N . GLN A 1 182 ? -5.725 -8.815 11.786 1.00 94.06 182 GLN A N 1
ATOM 1430 C CA . GLN A 1 182 ? -7.175 -8.716 11.976 1.00 94.06 182 GLN A CA 1
ATOM 1431 C C . GLN A 1 182 ? -7.657 -9.580 13.149 1.00 94.06 182 GLN A C 1
ATOM 1433 O O . GLN A 1 182 ? -8.476 -9.128 13.954 1.00 94.06 182 GLN A O 1
ATOM 1438 N N . ALA A 1 183 ? -7.132 -10.803 13.275 1.00 93.94 183 ALA A N 1
ATOM 1439 C CA . ALA A 1 183 ? -7.450 -11.690 14.390 1.00 93.94 183 ALA A CA 1
ATOM 1440 C C . ALA A 1 183 ? -6.955 -11.131 15.737 1.00 93.94 183 ALA A C 1
ATOM 1442 O O . ALA A 1 183 ? -7.690 -11.173 16.721 1.00 93.94 183 ALA A O 1
ATOM 1443 N N . GLU A 1 184 ? -5.746 -10.569 15.778 1.00 95.00 184 GLU A N 1
ATOM 1444 C CA . GLU A 1 184 ? -5.148 -9.974 16.978 1.00 95.00 184 GLU A CA 1
ATOM 1445 C C . GLU A 1 184 ? -5.919 -8.733 17.449 1.00 95.00 184 GLU A C 1
ATOM 1447 O O . GLU A 1 184 ? -6.295 -8.655 18.620 1.00 95.00 184 GLU A O 1
ATOM 1452 N N . VAL A 1 185 ? -6.248 -7.810 16.533 1.00 94.00 185 VAL A N 1
ATOM 1453 C CA . VAL A 1 185 ? -7.105 -6.648 16.831 1.00 94.00 185 VAL A CA 1
ATOM 1454 C C . VAL A 1 185 ? -8.448 -7.113 17.387 1.00 94.00 185 VAL A C 1
ATOM 1456 O O . VAL A 1 185 ? -8.888 -6.627 18.430 1.00 94.00 185 VAL A O 1
ATOM 1459 N N . SER A 1 186 ? -9.086 -8.082 16.725 1.00 91.31 186 SER A N 1
ATOM 1460 C CA . SER A 1 186 ? -10.384 -8.609 17.153 1.00 91.31 186 SER A CA 1
ATOM 1461 C C . SER A 1 186 ? -10.303 -9.255 18.534 1.00 91.31 186 SER A C 1
ATOM 1463 O O . SER A 1 186 ? -11.187 -9.044 19.354 1.00 91.31 186 SER A O 1
ATOM 1465 N N . ALA A 1 187 ? -9.237 -9.996 18.840 1.00 90.31 187 ALA A N 1
ATOM 1466 C CA . ALA A 1 187 ? -9.048 -10.595 20.158 1.00 90.31 187 ALA A CA 1
ATOM 1467 C C . ALA A 1 187 ? -8.890 -9.532 21.258 1.00 90.31 187 ALA A C 1
ATOM 1469 O O . ALA A 1 187 ? -9.471 -9.676 22.332 1.00 90.31 187 ALA A O 1
ATOM 1470 N N . ILE A 1 188 ? -8.151 -8.450 21.003 1.00 91.50 188 ILE A N 1
ATOM 1471 C CA . ILE A 1 188 ? -7.975 -7.359 21.974 1.00 91.50 188 ILE A CA 1
ATOM 1472 C C . ILE A 1 188 ? -9.301 -6.617 22.210 1.00 91.50 188 ILE A C 1
ATOM 1474 O O . ILE A 1 188 ? -9.661 -6.307 23.348 1.00 91.50 188 ILE A O 1
ATOM 1478 N N . VAL A 1 189 ? -10.042 -6.360 21.133 1.00 88.00 189 VAL A N 1
ATOM 1479 C CA . VAL A 1 189 ? -11.303 -5.612 21.151 1.00 88.00 189 VAL A CA 1
ATOM 1480 C C . VAL A 1 189 ? -12.476 -6.434 21.701 1.00 88.00 189 VAL A C 1
ATOM 1482 O O . VAL A 1 189 ? -13.287 -5.904 22.453 1.00 88.00 189 VAL A O 1
ATOM 1485 N N . CYS A 1 190 ? -12.589 -7.721 21.368 1.00 78.44 190 CYS A N 1
ATOM 1486 C CA . CYS A 1 190 ? -13.725 -8.557 21.769 1.00 78.44 190 CYS A CA 1
ATOM 1487 C C . CYS A 1 190 ? -13.579 -9.178 23.167 1.00 78.44 190 CYS A C 1
ATOM 1489 O O . CYS A 1 190 ? -14.588 -9.552 23.757 1.00 78.44 190 CYS A O 1
ATOM 1491 N N . ASN A 1 191 ? -12.371 -9.260 23.733 1.00 67.88 191 ASN A N 1
ATOM 1492 C CA . ASN A 1 191 ? -12.148 -9.791 25.087 1.00 67.88 191 ASN A CA 1
ATOM 1493 C C . ASN A 1 191 ? -12.447 -8.772 26.209 1.00 67.88 191 ASN A C 1
ATOM 1495 O O . ASN A 1 191 ? -11.881 -8.861 27.301 1.00 67.88 191 ASN A O 1
ATOM 1499 N N . GLN A 1 192 ? -13.324 -7.793 25.966 1.00 57.72 192 GLN A N 1
ATOM 1500 C CA . GLN A 1 192 ? -13.737 -6.852 27.006 1.00 57.72 192 GLN A CA 1
ATOM 1501 C C . GLN A 1 192 ? -14.620 -7.566 28.042 1.00 57.72 192 GLN A C 1
ATOM 1503 O O . GLN A 1 192 ? -15.613 -8.197 27.666 1.00 57.72 192 GLN A O 1
ATOM 1508 N N . PRO A 1 193 ? -14.317 -7.468 29.350 1.00 50.91 193 PRO A N 1
ATOM 1509 C CA . PRO A 1 193 ? -15.269 -7.872 30.373 1.00 50.91 193 PRO A CA 1
ATOM 1510 C C . PRO A 1 193 ? -16.535 -7.013 30.256 1.00 50.91 193 PRO A C 1
ATOM 1512 O O . PRO A 1 193 ? -16.460 -5.814 29.981 1.00 50.91 193 PRO A O 1
ATOM 1515 N N . ALA A 1 194 ? -17.704 -7.630 30.453 1.00 48.59 194 ALA A N 1
ATOM 1516 C CA . ALA A 1 194 ? -18.973 -6.912 30.419 1.00 48.59 194 ALA A CA 1
ATOM 1517 C C . ALA A 1 194 ? -18.942 -5.729 31.407 1.00 48.59 194 ALA A C 1
ATOM 1519 O O . ALA A 1 194 ? -18.417 -5.883 3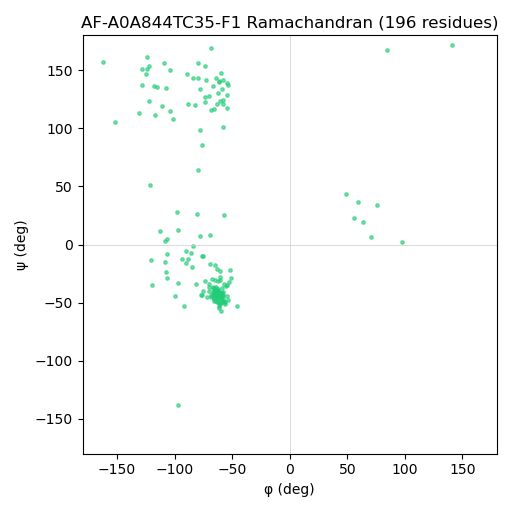2.517 1.00 48.59 194 ALA A O 1
ATOM 1520 N N . PRO A 1 195 ? -19.489 -4.556 31.036 1.00 45.88 195 PRO A N 1
ATOM 1521 C CA . PRO A 1 195 ? -19.546 -3.428 31.950 1.00 45.88 195 PRO A CA 1
ATOM 1522 C C . PRO A 1 195 ? -20.312 -3.835 33.218 1.00 45.88 195 PRO A C 1
ATOM 1524 O O . PRO A 1 195 ? -21.302 -4.568 33.115 1.00 45.88 195 PRO A O 1
ATOM 1527 N N . PRO A 1 196 ? -19.889 -3.381 34.413 1.00 39.28 196 PRO A N 1
ATOM 1528 C CA . PRO A 1 196 ? -20.618 -3.670 35.638 1.00 39.28 196 PRO A CA 1
ATOM 1529 C C . PRO A 1 196 ? -22.048 -3.138 35.504 1.00 39.28 196 PRO A C 1
ATOM 1531 O O . PRO A 1 196 ? -22.263 -1.948 35.262 1.00 39.28 196 PRO A O 1
ATOM 1534 N N . THR A 1 197 ? -23.030 -4.033 35.626 1.00 47.44 197 THR A N 1
ATOM 1535 C CA . THR A 1 197 ? -24.443 -3.663 35.725 1.00 47.44 197 THR A CA 1
ATOM 1536 C C . THR A 1 197 ? -24.628 -2.792 36.962 1.00 47.44 197 THR A C 1
ATOM 1538 O O . THR A 1 197 ? -24.241 -3.203 38.058 1.00 47.44 197 THR A O 1
ATOM 1541 N N . LYS A 1 198 ? -25.163 -1.584 36.761 1.00 40.81 198 LYS A N 1
ATOM 1542 C CA . LYS A 1 198 ? -25.579 -0.684 37.843 1.00 40.81 198 LYS A CA 1
ATOM 1543 C C . LYS A 1 198 ? -26.762 -1.255 38.612 1.00 40.81 198 LYS A C 1
ATOM 1545 O O . LYS A 1 198 ? -27.626 -1.877 37.954 1.00 40.81 198 LYS A O 1
#

Sequence (198 aa):
MWDLSADAPGLPTRHANWCVELAAQSADNDRVVIPEDVYQRDYRVNTPLLLRGEPQYLRSRSAVVSVAEVTDELGTFDFGSHPLTGVIAPTRPSDARHALTDSLTWGFLNAQHVFERYVSGCPGLSTFPPQLWEQLRLLMLDLPRRLTRTVSGGHFFFVGERGAKATTRHLTNLATEMAFLQAEVSAIVCNQPAPPTK

Radius of gyration: 21.84 Å; Cα contacts (8 Å, |Δi|>4): 206; chains: 1; bounding box: 47×36×67 Å

Mean predicted aligned error: 7.61 Å

Nearest PDB structures (foldseek):
  8q6q-assembly2_D-2  TM=2.053E-01  e=7.234E-01  Homo sapiens

pLDDT: mean 85.79, std 15.97, range [33.5, 98.5]

Solvent-accessible surface area (backbone atoms only — not comparable to full-atom values): 11618 Å² total; per-residue (Å²): 131,87,71,84,81,60,76,50,94,93,52,76,67,59,66,63,52,50,52,53,45,41,51,52,41,11,61,77,61,80,43,86,63,65,55,66,71,55,44,62,67,75,68,64,67,89,73,62,62,81,79,66,80,46,43,53,42,79,56,98,90,37,82,43,81,39,60,66,60,45,41,62,73,67,41,74,80,48,34,54,77,50,76,85,64,65,44,77,31,32,64,30,74,90,27,41,66,51,42,71,38,46,47,57,56,46,27,52,51,38,46,44,16,49,38,52,61,61,50,72,80,46,84,57,70,92,69,50,56,68,68,51,48,49,50,50,53,53,50,59,72,42,40,32,65,71,37,37,47,75,40,74,33,31,88,56,21,54,50,49,72,68,22,36,52,52,47,54,56,49,50,58,52,33,58,51,48,52,53,53,49,55,51,51,53,47,52,59,62,68,68,59,77,78,77,83,82,129

Secondary structure (DSSP, 8-state):
---TTS--TTS--HHHHHHHHHHHHHHHTTS-SS-HHHHHHHT--PPPGGGTT-SEEEETTEEEE-HHHHHHHTTTT-TTTSPP--EEEE-SGGGHHHHHHHHHHHHHHHHHHHIIIIITT-TTGGG--HHHHHHHHHHHHHHHHHTEEEESSSTTTTSHHHHHHHHHHHHHHHHHHHHHHHHHHHHHHHTPPPPPP-